Protein AF-A0A928KN20-F1 (afdb_monomer)

Radius of gyration: 19.11 Å; Cα contacts (8 Å, |Δi|>4): 574; chains: 1; bounding box: 52×48×53 Å

pLDDT: mean 83.04, std 14.35, range [36.12, 97.88]

Solvent-accessible surface area (backbone atoms only — not comparable to full-atom values): 16957 Å² total; per-residue (Å²): 132,84,79,59,59,54,50,35,22,32,22,32,39,41,69,76,36,44,50,92,65,50,73,70,54,50,49,54,43,55,78,65,42,56,43,48,30,36,33,42,44,87,69,62,60,73,57,45,54,50,52,46,46,53,30,48,76,74,55,23,28,32,27,40,37,55,78,78,61,50,75,91,81,44,54,70,67,63,55,50,54,54,51,49,54,56,51,48,54,33,48,78,69,72,40,48,78,29,46,39,28,39,29,36,74,32,47,56,82,70,69,25,50,71,66,46,50,41,53,51,42,44,51,51,30,72,75,65,73,42,41,27,33,45,32,37,39,50,43,60,46,61,32,60,76,95,81,51,91,47,38,69,61,33,43,52,42,46,23,60,43,24,46,44,37,38,28,40,30,54,44,70,69,39,64,35,72,51,79,95,38,23,84,42,57,39,68,79,68,74,68,77,78,59,86,70,72,94,64,77,30,27,58,57,46,50,54,54,50,52,50,55,59,52,72,46,36,65,24,48,39,12,43,28,42,39,39,67,41,44,36,35,75,40,80,49,74,46,71,33,45,63,67,49,33,41,53,42,48,53,52,47,54,52,50,46,73,71,41,87,26,29,30,33,41,40,29,44,24,72,80,71,67,100,58,92,47,45,36,52,76,59,34,62,31,88,87,36,93,82,37,41,62,68,44,53,53,50,42,33,50,50,25,57,54,37,59,72,35,62,44,41,82,49,51,61,55,125

Mean predicted aligned error: 6.78 Å

Foldseek 3Di:
DPDQLLQFAWQAEPPQAADPQALVSLVVCLVLLLIQEHEYEPDDLVRVLSSLVVSVVSSGAYAHEADADDCVVDNLVVSVVSVVVSCVVCVVSVSNSRYQYYEYEQRVVVPHDLVSLLVNLVVRCVVPVHAYEYEHEPCQQQPDDDRNDDNVVSLLSQARSLLRHQEYHYDDQFFFQDQVGQPQGDPPVVRVPDDDPPRRGRLSVVVVVVVVSCVSYPWQHAYEYEAEAKWFQTPSRDTCDLVRNLSRLVSVLVVLVVDPFHRYYYYYFDDDDPTPIGGQVQLCDPPRPNHSPVSSVSSSVSNVVSSPGGGDGIGRDD

Sequence (318 aa):
MSSSNIDRCGFMIYHLNVGRIGPCEMKRIIDKGYCNGYTIGLHEMGQVVFQCRMAKENGDIVWLNQPNFDSKKESLSEFMARDAKAIKILKDQGLWDTVAGFHWDEPLLRGMNNDDFLAMTKALYEEYGKRIYPVFSTYEVTGHKGNVTDPDANTQFLKYASKYITDIAFDSYDYDVRPEYQHKFSGAFTKLQEKMPEIDSGEAYYRTYLKKLKDLMLGEPNIWFYPNARQNMTWGGYKSDEDYCIAHLEFFLKLLKEEKHPGGIHLYNWKTWNYNNISLDVLFDRDNPDRWVRYEEAIKKACKEVNQMKLNPAKMKL

Secondary structure (DSSP, 8-state):
-PPPGGGB-EEEETTTSEES--HHHHHHHHHHT--SEEEEESS-HHHHHHHHHHHHHHT-EEEEEPPPP-TTTS-HHHHHHHHHHHHHHHHHTT-TTTEEEEEEESTTTTT--HHHHHHHHHHHHHHH--EEEEEEEHHHHHT-SSS---HHHHHHHHHHHTTT-SEEEEE--S---SGGGTT----GGGGSSS------SHHHHHHHHHHHHHHH-SSBPEEEE--B-SBEE-TTSSEE-HHHHHHHHHHHHHHHHH-SSEEEEEEB----SSS--B-HHHHT-TT-TT--HHHHHHHHHHHHHHHTPBP---B---

Structure (mmCIF, N/CA/C/O backbone):
data_AF-A0A928KN20-F1
#
_entry.id   AF-A0A928KN20-F1
#
loop_
_atom_site.group_PDB
_atom_site.id
_atom_site.type_symbol
_atom_site.label_atom_id
_atom_site.label_alt_id
_atom_site.label_comp_id
_atom_site.label_asym_id
_atom_site.label_entity_id
_atom_site.label_seq_id
_atom_site.pdbx_PDB_ins_code
_atom_site.Cartn_x
_atom_site.Cartn_y
_atom_site.Cartn_z
_atom_site.occupancy
_atom_site.B_iso_or_equiv
_atom_site.auth_seq_id
_atom_site.auth_comp_id
_atom_site.auth_asym_id
_atom_site.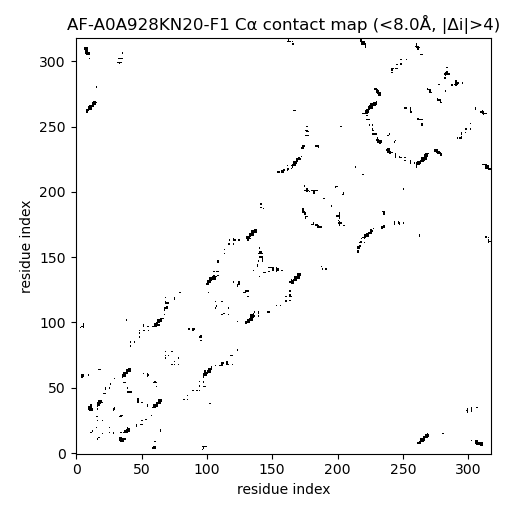auth_atom_id
_atom_site.pdbx_PDB_model_num
ATOM 1 N N . MET A 1 1 ? -3.490 -24.415 14.565 1.00 36.12 1 MET A N 1
ATOM 2 C CA . MET A 1 1 ? -4.165 -23.116 14.360 1.00 36.12 1 MET A CA 1
ATOM 3 C C . MET A 1 1 ? -3.865 -22.693 12.934 1.00 36.12 1 MET A C 1
ATOM 5 O O . MET A 1 1 ? -2.688 -22.589 12.610 1.00 36.12 1 MET A O 1
ATOM 9 N N . SER A 1 2 ? -4.864 -22.579 12.056 1.00 38.25 2 SER A N 1
ATOM 10 C CA . SER A 1 2 ? -4.628 -22.016 10.720 1.00 38.25 2 SER A CA 1
ATOM 11 C C . SER A 1 2 ? -4.260 -20.544 10.897 1.00 38.25 2 SER A C 1
ATOM 13 O O . SER A 1 2 ? -5.018 -19.818 11.536 1.00 38.25 2 SER A O 1
ATOM 15 N N . SER A 1 3 ? -3.099 -20.118 10.402 1.00 53.59 3 SER A N 1
ATOM 16 C CA . SER A 1 3 ? -2.749 -18.693 10.353 1.00 53.59 3 SER A CA 1
ATOM 17 C C . SER A 1 3 ? -3.845 -17.933 9.608 1.00 53.59 3 SER A C 1
ATOM 19 O O . SER A 1 3 ? -4.313 -18.422 8.577 1.00 53.59 3 SER A O 1
ATOM 21 N N . SER A 1 4 ? -4.271 -16.782 10.127 1.00 72.44 4 SER A N 1
ATOM 22 C CA . SER A 1 4 ? -5.288 -15.976 9.459 1.00 72.44 4 SER A CA 1
ATOM 23 C C . SER A 1 4 ? -4.718 -15.418 8.154 1.00 72.44 4 SER A C 1
ATOM 25 O O . SER A 1 4 ? -3.529 -15.111 8.073 1.00 72.44 4 SER A O 1
ATOM 27 N N . ASN A 1 5 ? -5.548 -15.252 7.121 1.00 80.31 5 ASN A N 1
ATOM 28 C CA . ASN A 1 5 ? -5.099 -14.680 5.844 1.00 80.31 5 ASN A CA 1
ATOM 29 C C . ASN A 1 5 ? -4.549 -13.254 6.001 1.00 80.31 5 ASN A C 1
ATOM 31 O O . ASN A 1 5 ? -3.769 -12.810 5.170 1.00 80.31 5 ASN A O 1
ATOM 35 N N . ILE A 1 6 ? -4.908 -12.547 7.075 1.00 86.81 6 ILE A N 1
ATOM 36 C CA . ILE A 1 6 ? -4.397 -11.202 7.370 1.00 86.81 6 ILE A CA 1
ATOM 37 C C . ILE A 1 6 ? -2.971 -11.196 7.946 1.00 86.81 6 ILE A C 1
ATOM 39 O O . ILE A 1 6 ? -2.417 -10.110 8.103 1.00 86.81 6 ILE A O 1
ATOM 43 N N . ASP A 1 7 ? -2.382 -12.368 8.220 1.00 88.88 7 ASP A N 1
ATOM 44 C CA . ASP A 1 7 ? -1.029 -12.536 8.778 1.00 88.88 7 ASP A CA 1
ATOM 45 C C . ASP A 1 7 ? 0.056 -12.703 7.689 1.00 88.88 7 ASP A C 1
ATOM 47 O O . ASP A 1 7 ? 1.208 -13.033 7.985 1.00 88.88 7 ASP A O 1
ATOM 51 N N . ARG A 1 8 ? -0.299 -12.510 6.413 1.00 92.19 8 ARG A N 1
ATOM 52 C CA . ARG A 1 8 ? 0.611 -12.607 5.259 1.00 92.19 8 ARG A CA 1
ATOM 53 C C . ARG A 1 8 ? 0.891 -11.235 4.642 1.00 92.19 8 ARG A C 1
ATOM 55 O O . ARG A 1 8 ? 0.113 -10.294 4.827 1.00 92.19 8 ARG A O 1
ATOM 62 N N . CYS A 1 9 ? 1.992 -11.132 3.906 1.00 95.69 9 CYS A N 1
ATOM 63 C CA . CYS A 1 9 ? 2.314 -9.920 3.159 1.00 95.69 9 CYS A CA 1
ATOM 64 C C . CYS A 1 9 ? 1.298 -9.683 2.033 1.00 95.69 9 CYS A C 1
ATOM 66 O O . CYS A 1 9 ? 0.760 -10.630 1.445 1.00 95.69 9 CYS A O 1
ATOM 68 N N . GLY A 1 10 ? 1.041 -8.414 1.717 1.00 95.44 10 GLY A N 1
ATOM 69 C CA . GLY A 1 10 ? 0.126 -8.053 0.639 1.00 95.44 10 GLY A CA 1
ATOM 70 C C . GLY A 1 10 ? 0.826 -7.632 -0.651 1.00 95.44 10 GLY A C 1
ATOM 71 O O . GLY A 1 10 ? 1.935 -7.109 -0.654 1.00 95.44 10 GLY A O 1
ATOM 72 N N . PHE A 1 11 ? 0.139 -7.843 -1.760 1.00 96.12 11 PHE A N 1
ATOM 73 C CA . PHE A 1 11 ? 0.482 -7.412 -3.099 1.00 96.12 11 PHE A CA 1
ATOM 74 C C . PHE A 1 11 ? -0.738 -6.694 -3.669 1.00 96.12 11 PHE A C 1
ATOM 76 O O . PHE A 1 11 ? -1.817 -7.282 -3.815 1.00 96.12 11 PHE A O 1
ATOM 83 N N . MET A 1 12 ? -0.567 -5.405 -3.928 1.00 94.06 12 MET A N 1
ATOM 84 C CA . MET A 1 12 ? -1.625 -4.475 -4.293 1.00 94.06 12 MET A CA 1
ATOM 85 C C . MET A 1 12 ? -1.233 -3.674 -5.528 1.00 94.06 12 MET A C 1
ATOM 87 O O . MET A 1 12 ? -0.049 -3.481 -5.786 1.00 94.06 12 MET A O 1
ATOM 91 N N . ILE A 1 13 ? -2.219 -3.198 -6.287 1.00 90.06 13 ILE A N 1
ATOM 92 C CA . ILE A 1 13 ? -1.999 -2.372 -7.477 1.00 90.06 13 ILE A CA 1
ATOM 93 C C . ILE A 1 13 ? -2.957 -1.191 -7.458 1.00 90.06 13 ILE A C 1
ATOM 95 O O . ILE A 1 13 ? -4.135 -1.325 -7.792 1.00 90.06 13 ILE A O 1
ATOM 99 N N . TYR A 1 14 ? -2.420 -0.027 -7.123 1.00 83.56 14 TYR A N 1
ATOM 100 C CA . TYR A 1 14 ? -3.125 1.240 -7.082 1.00 83.56 14 TYR A CA 1
ATOM 101 C C . TYR A 1 14 ? -3.910 1.493 -8.390 1.00 83.56 14 TYR A C 1
ATOM 103 O O . TYR A 1 14 ? -3.486 1.095 -9.475 1.00 83.56 14 TYR A O 1
ATOM 111 N N . HIS A 1 15 ? -5.110 2.073 -8.284 1.00 74.38 15 HIS A N 1
ATOM 112 C CA . HIS A 1 15 ? -6.151 2.210 -9.335 1.00 74.38 15 HIS A CA 1
ATOM 113 C C . HIS A 1 15 ? -6.747 0.945 -9.930 1.00 74.38 15 HIS A C 1
ATOM 115 O O . HIS A 1 15 ? -7.859 1.026 -10.442 1.00 74.38 15 HIS A O 1
ATOM 121 N N . LEU A 1 16 ? -6.076 -0.204 -9.871 1.00 70.75 16 LEU A N 1
ATOM 122 C CA . LEU A 1 16 ? -6.747 -1.465 -10.177 1.00 70.75 16 LEU A CA 1
ATOM 123 C C . LEU A 1 16 ? -7.509 -1.955 -8.946 1.00 70.75 16 LEU A C 1
ATOM 125 O O . LEU A 1 16 ? -8.628 -2.430 -9.072 1.00 70.75 16 LEU A O 1
ATOM 129 N N . ASN A 1 17 ? -6.926 -1.816 -7.753 1.00 64.88 17 ASN A N 1
ATOM 130 C CA . ASN A 1 17 ? -7.453 -2.381 -6.513 1.00 64.88 17 ASN A CA 1
ATOM 131 C C . ASN A 1 17 ? -7.806 -1.340 -5.422 1.00 64.88 17 ASN A C 1
ATOM 133 O O . ASN A 1 17 ? -8.143 -1.743 -4.308 1.00 64.88 17 ASN A O 1
ATOM 137 N N . VAL A 1 18 ? -7.764 -0.037 -5.741 1.00 58.44 18 VAL A N 1
ATOM 138 C CA . VAL A 1 18 ? -8.117 1.064 -4.829 1.00 58.44 18 VAL A CA 1
ATOM 139 C C . VAL A 1 18 ? -9.312 1.874 -5.344 1.00 58.44 18 VAL A C 1
ATOM 141 O O . VAL A 1 18 ? -9.309 2.357 -6.474 1.00 58.44 18 VAL A O 1
ATOM 144 N N . GLY A 1 19 ? -10.318 2.086 -4.487 1.00 62.03 19 GLY A N 1
ATOM 145 C CA . GLY A 1 19 ? -11.422 3.025 -4.732 1.00 62.03 19 GLY A CA 1
ATOM 146 C C . GLY A 1 19 ? -12.754 2.369 -5.123 1.00 62.03 19 GLY A C 1
ATOM 147 O O . GLY A 1 19 ? -13.165 1.373 -4.530 1.00 62.03 19 GLY A O 1
ATOM 148 N N . ARG A 1 20 ? -13.477 2.970 -6.083 1.00 61.31 20 ARG A N 1
ATOM 149 C CA . ARG A 1 20 ? -14.806 2.511 -6.549 1.00 61.31 20 ARG A CA 1
ATOM 150 C C . ARG A 1 20 ? -14.683 1.404 -7.596 1.00 61.31 20 ARG A C 1
ATOM 152 O O . ARG A 1 20 ? -15.100 1.572 -8.737 1.00 61.31 20 ARG A O 1
ATOM 159 N N . ILE A 1 21 ? -14.097 0.284 -7.206 1.00 68.12 21 ILE A N 1
ATOM 160 C CA . ILE A 1 21 ? -14.000 -0.877 -8.091 1.00 68.12 21 ILE A CA 1
ATOM 161 C C . ILE A 1 21 ? -15.348 -1.571 -8.115 1.00 68.12 21 ILE A C 1
ATOM 163 O O . ILE A 1 21 ? -15.859 -1.996 -7.081 1.00 68.12 21 ILE A O 1
ATOM 167 N N . GLY A 1 22 ? -15.939 -1.694 -9.296 1.00 73.31 22 GLY A N 1
ATOM 168 C CA . GLY A 1 22 ? -17.188 -2.430 -9.432 1.00 73.31 22 GLY A CA 1
ATOM 169 C C . GLY A 1 22 ? -17.001 -3.921 -9.101 1.00 73.31 22 GLY A C 1
ATOM 170 O O . GLY A 1 22 ? -15.927 -4.474 -9.349 1.00 73.31 22 GLY A O 1
ATOM 171 N N . PRO A 1 23 ? -18.050 -4.616 -8.625 1.00 75.38 23 PRO A N 1
ATOM 172 C CA . PRO A 1 23 ? -18.083 -6.073 -8.458 1.00 75.38 23 PRO A CA 1
ATOM 173 C C . PRO A 1 23 ? -17.398 -6.881 -9.576 1.00 75.38 23 PRO A C 1
ATOM 175 O O . PRO A 1 23 ? -16.544 -7.730 -9.319 1.00 75.38 23 PRO A O 1
ATOM 178 N N . CYS A 1 24 ? -17.738 -6.585 -10.833 1.00 80.19 24 CYS A N 1
ATOM 179 C CA . CYS A 1 24 ? -17.210 -7.295 -11.999 1.00 80.19 24 CYS A CA 1
ATOM 180 C C . CYS A 1 24 ? -15.712 -7.053 -12.214 1.00 80.19 24 CYS A C 1
ATOM 182 O O . CYS A 1 24 ? -14.989 -7.948 -12.647 1.00 80.19 24 CYS A O 1
ATOM 184 N N . GLU A 1 25 ? -15.239 -5.846 -11.913 1.00 79.69 25 GLU A N 1
ATOM 185 C CA . GLU A 1 25 ? -13.834 -5.496 -12.070 1.00 79.69 25 GLU A CA 1
ATOM 186 C C . GLU A 1 25 ? -12.972 -6.155 -10.994 1.00 79.69 25 GLU A C 1
ATOM 188 O O . GLU A 1 25 ? -11.929 -6.720 -11.319 1.00 79.69 25 GLU A O 1
ATOM 193 N N . MET A 1 26 ? -13.446 -6.188 -9.744 1.00 84.38 26 MET A N 1
ATOM 194 C CA . MET A 1 26 ? -12.756 -6.913 -8.678 1.00 84.38 26 MET A CA 1
ATOM 195 C C . MET A 1 26 ? -12.650 -8.403 -9.012 1.00 84.38 26 MET A C 1
ATOM 197 O O . MET A 1 26 ? -11.571 -8.982 -8.891 1.00 84.38 26 MET A O 1
ATOM 201 N N . LYS A 1 27 ? -13.734 -9.007 -9.520 1.00 84.94 27 LYS A N 1
ATOM 202 C CA . LYS A 1 27 ? -13.702 -10.391 -10.002 1.00 84.94 27 LYS A CA 1
ATOM 203 C C . LYS A 1 27 ? -12.660 -10.602 -11.093 1.00 84.94 27 LYS A C 1
ATOM 205 O O . LYS A 1 27 ? -11.882 -11.547 -11.012 1.00 84.94 27 LYS A O 1
ATOM 210 N N . ARG A 1 28 ? -12.608 -9.707 -12.081 1.00 85.19 28 ARG A N 1
ATOM 211 C CA . ARG A 1 28 ? -11.609 -9.764 -13.154 1.00 85.19 28 ARG A CA 1
ATOM 212 C C . ARG A 1 28 ? -10.185 -9.734 -12.596 1.00 85.19 28 ARG A C 1
ATOM 214 O O . ARG A 1 28 ? -9.345 -10.478 -13.083 1.00 85.19 28 ARG A O 1
ATOM 221 N N . ILE A 1 29 ? -9.908 -8.898 -11.598 1.00 85.25 29 ILE A N 1
ATOM 222 C CA . ILE A 1 29 ? -8.574 -8.780 -10.989 1.00 85.25 29 ILE A CA 1
ATOM 223 C C . ILE A 1 29 ? -8.212 -10.036 -10.189 1.00 85.25 29 ILE A C 1
ATOM 225 O O . ILE A 1 29 ? -7.100 -10.545 -10.344 1.00 85.25 29 ILE A O 1
ATOM 229 N N . ILE A 1 30 ? -9.157 -10.566 -9.403 1.00 88.56 30 ILE A N 1
ATOM 230 C CA . ILE A 1 30 ? -9.004 -11.834 -8.672 1.00 88.56 30 ILE A CA 1
ATOM 231 C C . ILE A 1 30 ? -8.685 -12.974 -9.644 1.00 88.56 30 ILE A C 1
ATOM 233 O O . ILE A 1 30 ? -7.671 -13.652 -9.488 1.00 88.56 30 ILE A O 1
ATOM 237 N N . ASP A 1 31 ? -9.495 -13.141 -10.694 1.00 89.12 31 ASP A N 1
ATOM 238 C CA . ASP A 1 31 ? -9.353 -14.235 -11.665 1.00 89.12 31 ASP A CA 1
ATOM 239 C C . ASP A 1 31 ? -8.013 -14.173 -12.426 1.00 89.12 31 ASP A C 1
ATOM 241 O O . ASP A 1 31 ? -7.520 -15.182 -12.931 1.00 89.12 31 ASP A O 1
ATOM 245 N N . LYS A 1 32 ? -7.404 -12.985 -12.517 1.00 88.81 32 LYS A N 1
ATOM 246 C CA . LYS A 1 32 ? -6.091 -12.778 -13.139 1.00 88.81 32 LYS A CA 1
ATOM 247 C C . LYS A 1 32 ? -4.913 -13.084 -12.214 1.00 88.81 32 LYS A C 1
ATOM 249 O O . LYS A 1 32 ? -3.800 -13.247 -12.718 1.00 88.81 32 LYS A O 1
ATOM 254 N N . GLY A 1 33 ? -5.139 -13.162 -10.902 1.00 90.19 33 GLY A N 1
ATOM 255 C CA . GLY A 1 33 ? -4.094 -13.409 -9.907 1.00 90.19 33 GLY A CA 1
ATOM 256 C C . GLY A 1 33 ? -3.082 -12.267 -9.788 1.00 90.19 33 GLY A C 1
ATOM 257 O O . GLY A 1 33 ? -1.907 -12.518 -9.529 1.00 90.19 33 GLY A O 1
ATOM 258 N N . TYR A 1 34 ? -3.511 -11.025 -10.037 1.00 89.69 34 TYR A N 1
ATOM 259 C CA . TYR A 1 34 ? -2.629 -9.852 -9.978 1.00 89.69 34 TYR A CA 1
ATOM 260 C C . TYR A 1 34 ? -2.369 -9.356 -8.557 1.00 89.69 34 TYR A C 1
ATOM 262 O O . TYR A 1 34 ? -1.328 -8.757 -8.304 1.00 89.69 34 TYR A O 1
ATOM 270 N N . CYS A 1 35 ? -3.322 -9.575 -7.654 1.00 92.75 35 CYS A N 1
ATOM 271 C CA . CYS A 1 35 ? -3.305 -9.046 -6.297 1.00 92.75 35 CYS A CA 1
ATOM 272 C C . CYS A 1 35 ? -3.706 -10.139 -5.307 1.00 92.75 35 CYS A C 1
ATOM 274 O O . CYS A 1 35 ? -4.450 -11.056 -5.653 1.00 92.75 35 CYS A O 1
ATOM 276 N N . ASN A 1 36 ? -3.274 -9.988 -4.056 1.00 94.44 36 ASN A N 1
ATOM 277 C CA . ASN A 1 36 ? -3.786 -10.756 -2.916 1.00 94.44 36 ASN A CA 1
ATOM 278 C C . ASN A 1 36 ? -4.308 -9.831 -1.787 1.00 94.44 36 ASN A C 1
ATOM 280 O O . ASN A 1 36 ? -4.586 -10.288 -0.670 1.00 94.44 36 ASN A O 1
ATOM 284 N N . GLY A 1 37 ? -4.394 -8.526 -2.077 1.00 94.25 37 GLY A N 1
ATOM 285 C CA . GLY A 1 37 ? -4.882 -7.468 -1.202 1.00 94.25 37 GLY A CA 1
ATOM 286 C C . GLY A 1 37 ? -5.638 -6.384 -1.981 1.00 94.25 37 GLY A C 1
ATOM 287 O O . GLY A 1 37 ? -5.345 -6.146 -3.156 1.00 94.25 37 GLY A O 1
ATOM 288 N N . TYR A 1 38 ? -6.604 -5.728 -1.335 1.00 93.25 38 TYR A N 1
ATOM 289 C CA . TYR A 1 38 ? -7.471 -4.707 -1.943 1.00 93.25 38 TYR A CA 1
ATOM 290 C C . TYR A 1 38 ? -7.739 -3.558 -0.978 1.00 93.25 38 TYR A C 1
ATOM 292 O O . TYR A 1 38 ? -7.902 -3.794 0.219 1.00 93.25 38 TYR A O 1
ATOM 300 N N . THR A 1 39 ? -7.882 -2.344 -1.507 1.00 92.06 39 THR A N 1
ATOM 301 C CA . THR A 1 39 ? -8.270 -1.169 -0.724 1.00 92.06 39 THR A CA 1
ATOM 302 C C . THR A 1 39 ? -9.691 -0.738 -1.087 1.00 92.06 39 THR A C 1
ATOM 304 O O . THR A 1 39 ? -9.959 -0.242 -2.183 1.00 92.06 39 THR A O 1
ATOM 307 N N . ILE A 1 40 ? -10.621 -0.905 -0.150 1.00 91.06 40 ILE A N 1
ATOM 308 C CA . ILE A 1 40 ? -12.059 -0.709 -0.360 1.00 91.06 40 ILE A CA 1
ATOM 309 C C . ILE A 1 40 ? -12.525 0.545 0.378 1.00 91.06 40 ILE A C 1
ATOM 311 O O . ILE A 1 40 ? -12.342 0.662 1.587 1.00 91.06 40 ILE A O 1
ATOM 315 N N . GLY A 1 41 ? -13.144 1.485 -0.339 1.00 88.62 41 GLY A N 1
ATOM 316 C CA . GLY A 1 41 ? -13.752 2.670 0.272 1.00 88.62 41 GLY A CA 1
ATOM 317 C C . GLY A 1 41 ? -15.041 2.349 1.030 1.00 88.62 41 GLY A C 1
ATOM 318 O O . GLY A 1 41 ? -15.827 1.509 0.603 1.00 88.62 41 GLY A O 1
ATOM 319 N N . LEU A 1 42 ? -15.287 3.052 2.138 1.00 85.62 42 LEU A N 1
ATOM 320 C CA . LEU A 1 42 ? -16.519 2.933 2.927 1.00 85.62 42 LEU A CA 1
ATOM 321 C C . LEU A 1 42 ? -17.654 3.797 2.348 1.00 85.62 42 LEU A C 1
ATOM 323 O O . LEU A 1 42 ? -18.110 4.756 2.970 1.00 85.62 42 LEU A O 1
ATOM 327 N N . HIS A 1 43 ? -18.086 3.491 1.122 1.00 80.12 43 HIS A N 1
ATOM 328 C CA . HIS A 1 43 ? -19.198 4.180 0.455 1.00 80.12 43 HIS A CA 1
ATOM 329 C C . HIS A 1 43 ? -20.493 3.353 0.499 1.00 80.12 43 HIS A C 1
ATOM 331 O O . HIS A 1 43 ? -21.169 3.275 1.522 1.00 80.12 43 HIS A O 1
ATOM 337 N N . GLU A 1 44 ? -20.876 2.752 -0.621 1.00 87.62 44 GLU A N 1
ATOM 338 C CA . GLU A 1 44 ? -22.114 2.008 -0.790 1.00 87.62 44 GLU A CA 1
ATOM 339 C C . GLU A 1 44 ? -21.954 0.618 -0.168 1.00 87.62 44 GLU A C 1
ATOM 341 O O . GLU A 1 44 ? -21.331 -0.270 -0.750 1.00 87.62 44 GLU A O 1
ATOM 346 N N . MET A 1 45 ? -22.518 0.416 1.026 1.00 90.25 45 MET A N 1
ATOM 347 C CA . MET A 1 45 ? -22.271 -0.794 1.821 1.00 90.25 45 MET A CA 1
ATOM 348 C C . MET A 1 45 ? -22.626 -2.106 1.112 1.00 90.25 45 MET A C 1
ATOM 350 O O . MET A 1 45 ? -21.993 -3.120 1.391 1.00 90.25 45 MET A O 1
ATOM 354 N N . GLY A 1 46 ? -23.581 -2.102 0.174 1.00 89.94 46 GLY A N 1
ATOM 355 C CA . GLY A 1 46 ? -23.864 -3.273 -0.662 1.00 89.94 46 GLY A CA 1
ATOM 356 C C . GLY A 1 46 ? -22.648 -3.709 -1.488 1.00 89.94 46 GLY A C 1
ATOM 357 O O . GLY A 1 46 ? -22.308 -4.892 -1.508 1.00 89.94 46 GLY A O 1
ATOM 358 N N . GLN A 1 47 ? -21.938 -2.750 -2.091 1.00 88.56 47 GLN A N 1
ATOM 359 C CA . GLN A 1 47 ? -20.696 -3.007 -2.822 1.00 88.56 47 GLN A CA 1
ATOM 360 C C . GLN A 1 47 ? -19.571 -3.429 -1.877 1.00 88.56 47 GLN A C 1
ATOM 362 O O . GLN A 1 47 ? -18.902 -4.421 -2.146 1.00 88.56 47 GLN A O 1
ATOM 367 N N . VAL A 1 48 ? -19.413 -2.739 -0.744 1.00 90.69 48 VAL A N 1
ATOM 368 C CA . VAL A 1 48 ? -18.371 -3.052 0.250 1.00 90.69 48 VAL A CA 1
ATOM 369 C C . VAL A 1 48 ? -18.511 -4.487 0.761 1.00 90.69 48 VAL A C 1
ATOM 371 O O . VAL A 1 48 ? -17.541 -5.241 0.779 1.00 90.69 48 VAL A O 1
ATOM 374 N N . VAL A 1 49 ? -19.727 -4.901 1.134 1.00 93.81 49 VAL A N 1
ATOM 375 C CA . VAL A 1 49 ? -20.010 -6.270 1.595 1.00 93.81 49 VAL A CA 1
ATOM 376 C C . VAL A 1 49 ? -19.708 -7.289 0.500 1.00 93.81 49 VAL A C 1
ATOM 378 O O . VAL A 1 49 ? -19.105 -8.324 0.784 1.00 93.81 49 VAL A O 1
ATOM 381 N N . PHE A 1 50 ? -20.098 -7.004 -0.744 1.00 92.31 50 PHE A N 1
ATOM 382 C CA . PHE A 1 50 ? -19.813 -7.879 -1.877 1.00 92.31 50 PHE A CA 1
ATOM 383 C C . PHE A 1 50 ? -18.302 -8.043 -2.103 1.00 92.31 50 PHE A C 1
ATOM 385 O O . PHE A 1 50 ? -17.808 -9.166 -2.170 1.00 92.31 50 PHE A O 1
ATOM 392 N N . GLN A 1 51 ? -17.557 -6.940 -2.151 1.00 91.62 51 GLN A N 1
ATOM 393 C CA . GLN A 1 51 ? -16.111 -6.945 -2.361 1.00 91.62 51 GLN A CA 1
ATOM 394 C C . GLN A 1 51 ? -15.371 -7.669 -1.225 1.00 91.62 51 GLN A C 1
ATOM 396 O O . GLN A 1 51 ? -14.534 -8.533 -1.477 1.00 91.62 51 GLN A O 1
ATOM 401 N N . CYS A 1 52 ? -15.727 -7.398 0.035 1.00 93.50 52 CYS A N 1
ATOM 402 C CA . CYS A 1 52 ? -15.160 -8.107 1.184 1.00 93.50 52 CYS A CA 1
ATOM 403 C C . CYS A 1 52 ? -15.458 -9.612 1.145 1.00 93.50 52 CYS A C 1
ATOM 405 O O . CYS A 1 52 ? -14.604 -10.413 1.519 1.00 93.50 52 CYS A O 1
ATOM 407 N N . ARG A 1 53 ? -16.647 -10.013 0.676 1.00 94.62 53 ARG A N 1
ATOM 408 C CA . ARG A 1 53 ? -17.005 -11.427 0.507 1.00 94.62 53 ARG A CA 1
ATOM 409 C C . ARG A 1 53 ? -16.153 -12.096 -0.569 1.00 94.62 53 ARG A C 1
ATOM 411 O O . ARG A 1 53 ? -15.608 -13.160 -0.305 1.00 94.62 53 ARG A O 1
ATOM 418 N N . MET A 1 54 ? -15.963 -11.442 -1.716 1.00 93.19 54 MET A N 1
ATOM 419 C CA . MET A 1 54 ? -15.072 -11.938 -2.769 1.00 93.19 54 MET A CA 1
ATOM 420 C C . MET A 1 54 ? -13.636 -12.113 -2.277 1.00 93.19 54 MET A C 1
ATOM 422 O O . MET A 1 54 ? -13.028 -13.157 -2.508 1.00 93.19 54 MET A O 1
ATOM 426 N N . ALA A 1 55 ? -13.106 -11.117 -1.560 1.00 93.19 55 ALA A N 1
ATOM 427 C CA . ALA A 1 55 ? -11.786 -11.228 -0.952 1.00 93.19 55 ALA A CA 1
ATOM 428 C C . ALA A 1 55 ? -11.737 -12.406 0.031 1.00 93.19 55 ALA A C 1
ATOM 430 O O . ALA A 1 55 ? -10.828 -13.224 -0.047 1.00 93.19 55 ALA A O 1
ATOM 431 N N . LYS A 1 56 ? -12.741 -12.555 0.907 1.00 94.56 56 LYS A N 1
ATOM 432 C CA . LYS A 1 56 ? -12.804 -13.667 1.867 1.00 94.56 56 LYS A CA 1
ATOM 433 C C . LYS A 1 56 ? -12.797 -15.031 1.177 1.00 94.56 56 LYS A C 1
ATOM 435 O O . LYS A 1 56 ? -12.056 -15.912 1.605 1.00 94.56 56 LYS A O 1
ATOM 440 N N . GLU A 1 57 ? -13.591 -15.196 0.123 1.00 94.00 57 GLU A N 1
ATOM 441 C CA . GLU A 1 57 ? -13.696 -16.438 -0.655 1.00 94.00 57 GLU A CA 1
ATOM 442 C C . GLU A 1 57 ? -12.384 -16.799 -1.361 1.00 94.00 57 GLU A C 1
ATOM 444 O O . GLU A 1 57 ? -12.017 -17.972 -1.391 1.00 94.00 57 GLU A O 1
ATOM 449 N N . ASN A 1 58 ? -11.641 -15.804 -1.858 1.00 93.19 58 ASN A N 1
ATOM 450 C CA . ASN A 1 58 ? -10.319 -16.015 -2.458 1.00 93.19 58 ASN A CA 1
ATOM 451 C C . ASN A 1 58 ? -9.186 -16.126 -1.416 1.00 93.19 58 ASN A C 1
ATOM 453 O O . ASN A 1 58 ? -8.038 -16.415 -1.747 1.00 93.19 58 ASN A O 1
ATOM 457 N N . GLY A 1 59 ? -9.502 -15.894 -0.142 1.00 93.19 59 GLY A N 1
ATOM 458 C CA . GLY A 1 59 ? -8.533 -15.851 0.941 1.00 93.19 59 GLY A CA 1
ATOM 459 C C . GLY A 1 59 ? -7.647 -14.606 0.930 1.00 93.19 59 GLY A C 1
ATOM 460 O O . GLY A 1 59 ? -6.530 -14.676 1.426 1.00 93.19 59 GLY A O 1
ATOM 461 N N . ASP A 1 60 ? -8.124 -13.495 0.376 1.00 94.12 60 ASP A N 1
ATOM 462 C CA . ASP A 1 60 ? -7.422 -12.222 0.228 1.00 94.12 60 ASP A CA 1
ATOM 463 C C . ASP A 1 60 ? -7.581 -11.249 1.395 1.00 94.12 60 ASP A C 1
ATOM 465 O O . ASP A 1 60 ? -8.401 -11.435 2.292 1.00 94.12 60 ASP A O 1
ATOM 469 N N . ILE A 1 61 ? -6.741 -10.212 1.392 1.00 94.00 61 ILE A N 1
ATOM 470 C CA . ILE A 1 61 ? -6.670 -9.195 2.442 1.00 94.00 61 ILE A CA 1
ATOM 471 C C . ILE A 1 61 ? -7.453 -7.948 2.023 1.00 94.00 61 ILE A C 1
ATOM 473 O O . ILE A 1 61 ? -7.327 -7.476 0.894 1.00 94.00 61 ILE A O 1
ATOM 477 N N . VAL A 1 62 ? -8.214 -7.361 2.946 1.00 95.00 62 VAL A N 1
ATOM 478 C CA . VAL A 1 62 ? -8.890 -6.075 2.725 1.00 95.00 62 VAL A CA 1
ATOM 479 C C . VAL A 1 62 ? -8.305 -4.980 3.611 1.00 95.00 62 VAL A C 1
ATOM 481 O O . VAL A 1 62 ? -8.187 -5.144 4.824 1.00 95.00 62 VAL A O 1
ATOM 484 N N . TRP A 1 63 ? -8.025 -3.830 3.010 1.00 95.75 63 TRP A N 1
ATOM 485 C CA . TRP A 1 63 ? -7.768 -2.561 3.680 1.00 95.75 63 TRP A CA 1
ATOM 486 C C . TRP A 1 63 ? -8.962 -1.632 3.475 1.00 95.75 63 TRP A C 1
ATOM 488 O O . TRP A 1 63 ? -9.421 -1.440 2.351 1.00 95.75 63 TRP A O 1
ATOM 498 N N . LEU A 1 64 ? -9.484 -1.045 4.548 1.00 94.69 64 LEU A N 1
ATOM 499 C CA . LEU A 1 64 ? -10.542 -0.045 4.446 1.00 94.69 64 LEU A CA 1
ATOM 500 C C . LEU A 1 64 ? -9.909 1.306 4.123 1.00 94.69 64 LEU A C 1
ATOM 502 O O . LEU A 1 64 ? -9.176 1.857 4.944 1.00 94.69 64 LEU A O 1
ATOM 506 N N . ASN A 1 65 ? -10.178 1.826 2.926 1.00 92.25 65 ASN A N 1
ATOM 507 C CA . ASN A 1 65 ? -9.707 3.140 2.518 1.00 92.25 65 ASN A CA 1
ATOM 508 C C . ASN A 1 65 ? -10.457 4.211 3.302 1.00 92.25 65 ASN A C 1
ATOM 510 O O . ASN A 1 65 ? -11.685 4.316 3.202 1.00 92.25 65 ASN A O 1
ATOM 514 N N . GLN A 1 66 ? -9.710 5.019 4.033 1.00 91.69 66 GLN A N 1
ATOM 515 C CA . GLN A 1 66 ? -10.256 6.037 4.905 1.00 91.69 66 GLN A CA 1
ATOM 516 C C . GLN A 1 66 ? -10.262 7.401 4.205 1.00 91.69 66 GLN A C 1
ATOM 518 O O . GLN A 1 66 ? -9.286 7.764 3.541 1.00 91.69 66 GLN A O 1
ATOM 523 N N . PRO A 1 67 ? -11.360 8.171 4.299 1.00 89.06 67 PRO A N 1
ATOM 524 C CA . PRO A 1 67 ? -11.337 9.567 3.895 1.00 89.06 67 PRO A CA 1
ATOM 525 C C . PRO A 1 67 ? -10.456 10.380 4.850 1.00 89.06 67 PRO A C 1
ATOM 527 O O . PRO A 1 67 ? -10.177 9.967 5.977 1.00 89.06 67 PRO A O 1
ATOM 530 N N . ASN A 1 68 ? -10.046 11.568 4.408 1.00 88.31 68 ASN A N 1
ATOM 531 C CA . ASN A 1 68 ? -9.315 12.462 5.289 1.00 88.31 68 ASN A CA 1
ATOM 532 C C . ASN A 1 68 ? -10.252 13.081 6.334 1.00 88.31 68 ASN A C 1
ATOM 534 O O . ASN A 1 68 ? -11.173 13.812 5.971 1.00 88.31 68 ASN A O 1
ATOM 538 N N . PHE A 1 69 ? -9.990 12.802 7.611 1.00 88.38 69 PHE A N 1
ATOM 539 C CA . PHE A 1 69 ? -10.549 13.530 8.744 1.00 88.38 69 PHE A CA 1
ATOM 540 C C . PHE A 1 69 ? -10.057 14.988 8.758 1.00 88.38 69 PHE A C 1
ATOM 542 O O . PHE A 1 69 ? -8.897 15.267 8.449 1.00 88.38 69 PHE A O 1
ATOM 549 N N . ASP A 1 70 ? -10.962 15.906 9.093 1.00 90.06 70 ASP A N 1
ATOM 550 C CA . ASP A 1 70 ? -10.713 17.345 9.191 1.00 90.06 70 ASP A CA 1
ATOM 551 C C . ASP A 1 70 ? -11.492 17.888 10.393 1.00 90.06 70 ASP A C 1
ATOM 553 O O . ASP A 1 70 ? -12.715 18.072 10.325 1.00 90.06 70 ASP A O 1
ATOM 557 N N . SER A 1 71 ? -10.782 18.154 11.493 1.00 89.69 71 SER A N 1
ATOM 558 C CA . SER A 1 71 ? -11.389 18.611 12.751 1.00 89.69 71 SER A CA 1
ATOM 559 C C . SER A 1 71 ? -12.073 19.975 12.652 1.00 89.69 71 SER A C 1
ATOM 561 O O . SER A 1 71 ? -12.848 20.345 13.535 1.00 89.69 71 SER A O 1
ATOM 563 N N . LYS A 1 72 ? -11.844 20.731 11.570 1.00 92.06 72 LYS A N 1
ATOM 564 C CA . LYS A 1 72 ? -12.561 21.988 11.303 1.00 92.06 72 LYS A CA 1
ATOM 565 C C . LYS A 1 72 ? -13.952 21.758 10.716 1.00 92.06 72 LYS A C 1
ATOM 567 O O . LYS A 1 72 ? -14.751 22.693 10.700 1.00 92.06 72 LYS A O 1
ATOM 572 N N . LYS A 1 73 ? -14.230 20.562 10.187 1.00 92.50 73 LYS A N 1
ATOM 573 C CA . LYS A 1 73 ? -15.495 20.219 9.519 1.00 92.50 73 LYS A CA 1
ATOM 574 C C . LYS A 1 73 ? -16.370 19.285 10.340 1.00 92.50 73 LYS A C 1
ATOM 576 O O . LYS A 1 73 ? -17.588 19.425 10.286 1.00 92.50 73 LYS A O 1
ATOM 581 N N . GLU A 1 74 ? -15.774 18.345 11.062 1.00 93.88 74 GLU A N 1
ATOM 582 C CA . GLU A 1 74 ? -16.502 17.411 11.923 1.00 93.88 74 GLU A CA 1
ATOM 583 C C . GLU A 1 74 ? -15.678 17.048 13.160 1.00 93.88 74 GLU A C 1
ATOM 585 O O . GLU A 1 74 ? -14.450 17.139 13.158 1.00 93.88 74 GLU A O 1
ATOM 590 N N . SER A 1 75 ? -16.346 16.638 14.237 1.00 95.31 75 SER A N 1
ATOM 591 C CA . SER A 1 75 ? -15.645 16.102 15.404 1.00 95.31 75 SER A CA 1
ATOM 592 C C . SER A 1 75 ? -15.153 14.675 15.150 1.00 95.31 75 SER A C 1
ATOM 594 O O . SER A 1 75 ? -15.735 13.913 14.374 1.00 95.31 75 SER A O 1
ATOM 596 N N . LEU A 1 76 ? -14.097 14.270 15.862 1.00 93.44 76 LEU A N 1
ATOM 597 C CA . LEU A 1 76 ? -13.563 12.909 15.755 1.00 93.44 76 LEU A CA 1
ATOM 598 C C . LEU A 1 76 ? -14.615 11.848 16.119 1.00 93.44 76 LEU A C 1
ATOM 600 O O . LEU A 1 76 ? -14.656 10.782 15.512 1.00 93.44 76 LEU A O 1
ATOM 604 N N . SER A 1 77 ? -15.486 12.129 17.092 1.00 94.19 77 SER A N 1
ATOM 605 C CA . SER A 1 77 ? -16.544 11.200 17.498 1.00 94.19 77 SER A CA 1
ATOM 606 C C . SER A 1 77 ? -17.602 11.011 16.409 1.00 94.19 77 SER A C 1
ATOM 608 O O . SER A 1 77 ? -18.053 9.885 16.199 1.00 94.19 77 SER A O 1
ATOM 610 N N . GLU A 1 78 ? -17.976 12.071 15.688 1.00 93.50 78 GLU A N 1
ATOM 611 C CA . GLU A 1 78 ? -18.889 11.983 14.540 1.00 93.50 78 GLU A CA 1
ATOM 612 C C . GLU A 1 78 ? -18.279 11.162 13.401 1.00 93.50 78 GLU A C 1
ATOM 614 O O . GLU A 1 78 ? -18.946 10.269 12.866 1.00 93.50 78 GLU A O 1
ATOM 619 N N . PHE A 1 79 ? -17.001 11.402 13.091 1.00 90.88 79 PHE A N 1
ATOM 620 C CA . PHE A 1 79 ? -16.258 10.629 12.098 1.00 90.88 79 PHE A CA 1
ATOM 621 C C . PHE A 1 79 ? -16.234 9.137 12.469 1.00 90.88 79 PHE A C 1
ATOM 623 O O . PHE A 1 79 ? -16.694 8.284 11.707 1.00 90.88 79 PHE A O 1
ATOM 630 N N . MET A 1 80 ? -15.803 8.816 13.694 1.00 94.06 80 MET A N 1
ATOM 631 C CA . MET A 1 80 ? -15.724 7.440 14.200 1.00 94.06 80 MET A CA 1
ATOM 632 C C . MET A 1 80 ? -17.092 6.746 14.253 1.00 94.06 80 MET A C 1
ATOM 634 O O . MET A 1 80 ? -17.189 5.545 13.996 1.00 94.06 80 MET A O 1
ATOM 638 N N . ALA A 1 81 ? -18.175 7.477 14.537 1.00 92.94 81 ALA A N 1
ATOM 639 C CA . ALA A 1 81 ? -19.526 6.919 14.558 1.00 92.94 81 ALA A CA 1
ATOM 640 C C . ALA A 1 81 ? -20.013 6.477 13.167 1.00 92.94 81 ALA A C 1
ATOM 642 O O . ALA A 1 81 ? -20.813 5.540 13.063 1.00 92.94 81 ALA A O 1
ATOM 643 N N . ARG A 1 82 ? -19.555 7.124 12.087 1.00 88.38 82 ARG A N 1
ATOM 644 C CA . ARG A 1 82 ? -19.856 6.696 10.710 1.00 88.38 82 ARG A CA 1
ATOM 645 C C . ARG A 1 82 ? -19.154 5.382 10.389 1.00 88.38 82 ARG A C 1
ATOM 647 O O . ARG A 1 82 ? -19.807 4.446 9.923 1.00 88.38 82 ARG A O 1
ATOM 654 N N . ASP A 1 83 ? -17.877 5.290 10.731 1.00 90.94 83 ASP A N 1
ATOM 655 C CA . ASP A 1 83 ? -17.079 4.077 10.573 1.00 90.94 83 ASP A CA 1
ATOM 656 C C . ASP A 1 83 ? -17.637 2.911 11.388 1.00 90.94 83 ASP A C 1
ATOM 658 O O . ASP A 1 83 ? -17.789 1.804 10.869 1.00 90.94 83 ASP A O 1
ATOM 662 N N . ALA A 1 84 ? -18.055 3.167 12.630 1.00 94.31 84 ALA A N 1
ATOM 663 C CA . ALA A 1 84 ? -18.647 2.156 13.500 1.00 94.31 84 ALA A CA 1
ATOM 664 C C . ALA A 1 84 ? -19.888 1.494 12.875 1.00 94.31 84 ALA A C 1
ATOM 666 O O . ALA A 1 84 ? -20.076 0.284 13.017 1.00 94.31 84 ALA A O 1
ATOM 667 N N . LYS A 1 85 ? -20.716 2.246 12.132 1.00 93.38 85 LYS A N 1
ATOM 668 C CA . LYS A 1 85 ? -21.880 1.686 11.418 1.00 93.38 85 LYS A CA 1
ATOM 669 C C . LYS A 1 85 ? -21.451 0.725 10.310 1.00 93.38 85 LYS A C 1
ATOM 671 O O . LYS A 1 85 ? -21.979 -0.384 10.232 1.00 93.38 85 LYS A O 1
ATOM 676 N N . ALA A 1 86 ? -20.487 1.125 9.480 1.00 92.31 86 ALA A N 1
ATOM 677 C CA . ALA A 1 86 ? -19.967 0.285 8.403 1.00 92.31 86 ALA A CA 1
ATOM 678 C C . ALA A 1 86 ? -19.272 -0.974 8.952 1.00 92.31 86 ALA A C 1
ATOM 680 O O . ALA A 1 86 ? -19.529 -2.089 8.493 1.00 92.31 86 ALA A O 1
ATOM 681 N N . ILE A 1 87 ? -18.456 -0.816 9.995 1.00 95.50 87 ILE A N 1
ATOM 682 C CA . ILE A 1 87 ? -17.741 -1.911 10.658 1.00 95.50 87 ILE A CA 1
ATOM 683 C C . ILE A 1 87 ? -18.714 -2.876 11.333 1.00 95.50 87 ILE A C 1
ATOM 685 O O . ILE A 1 87 ? -18.517 -4.088 11.249 1.00 95.50 87 ILE A O 1
ATOM 689 N N . LYS A 1 88 ? -19.792 -2.382 11.956 1.00 96.50 88 LYS A N 1
ATOM 690 C CA . LYS A 1 88 ? -20.833 -3.249 12.520 1.00 96.50 88 LYS A CA 1
ATOM 691 C C . LYS A 1 88 ? -21.443 -4.148 11.444 1.00 96.50 88 LYS A C 1
ATOM 693 O O . LYS A 1 88 ? -21.553 -5.346 11.670 1.00 96.50 88 LYS A O 1
ATOM 698 N N . ILE A 1 89 ? -21.764 -3.605 10.268 1.00 96.94 89 ILE A N 1
ATOM 699 C CA . ILE A 1 89 ? -22.284 -4.400 9.144 1.00 96.94 89 ILE A CA 1
ATOM 700 C C . ILE A 1 89 ? -21.281 -5.492 8.746 1.00 96.94 89 ILE A C 1
ATOM 702 O O . ILE A 1 89 ? -21.668 -6.646 8.581 1.00 96.94 89 ILE A O 1
ATOM 706 N N . LEU A 1 90 ? -19.988 -5.167 8.639 1.00 97.00 90 LEU A N 1
ATOM 707 C CA . LEU A 1 90 ? -18.953 -6.157 8.315 1.00 97.00 90 LEU A CA 1
ATOM 708 C C . LEU A 1 90 ? -18.812 -7.241 9.395 1.00 97.00 90 LEU A C 1
ATOM 710 O O . LEU A 1 90 ? -18.638 -8.412 9.057 1.00 97.00 90 LEU A O 1
ATOM 714 N N . LYS A 1 91 ? -18.914 -6.878 10.679 1.00 97.31 91 LYS A N 1
ATOM 715 C CA . LYS A 1 91 ? -18.908 -7.826 11.807 1.00 97.31 91 LYS A CA 1
ATOM 716 C C . LYS A 1 91 ? -20.133 -8.741 11.778 1.00 97.31 91 LYS A C 1
ATOM 718 O O . LYS A 1 91 ? -19.968 -9.955 11.833 1.00 97.31 91 LYS A O 1
ATOM 723 N N . ASP A 1 92 ? -21.331 -8.180 11.619 1.00 97.88 92 ASP A N 1
ATOM 724 C CA . ASP A 1 92 ? -22.594 -8.931 11.559 1.00 97.88 92 ASP A CA 1
ATOM 725 C C . ASP A 1 92 ? -22.618 -9.921 10.375 1.00 97.88 92 ASP A C 1
ATOM 727 O O . ASP A 1 92 ? -23.233 -10.981 10.456 1.00 97.88 92 ASP A O 1
ATOM 731 N N . GLN A 1 93 ? -21.927 -9.594 9.276 1.00 97.12 93 GLN A N 1
ATOM 732 C CA . GLN A 1 93 ? -21.785 -10.452 8.092 1.00 97.12 93 GLN A CA 1
ATOM 733 C C . GLN A 1 93 ? -20.616 -11.451 8.187 1.00 97.12 93 GLN A C 1
ATOM 735 O O . GLN A 1 93 ? -20.396 -12.217 7.248 1.00 97.12 93 GLN A O 1
ATOM 740 N N . GLY A 1 94 ? -19.845 -11.440 9.281 1.00 96.56 94 GLY A N 1
ATOM 741 C CA . GLY A 1 94 ? -18.666 -12.292 9.451 1.00 96.56 94 GLY A CA 1
ATOM 742 C C . GLY A 1 94 ? -17.560 -12.003 8.432 1.00 96.56 94 GLY A C 1
ATOM 743 O O . GLY A 1 94 ? -16.932 -12.931 7.935 1.00 96.56 94 GLY A O 1
ATOM 744 N N . LEU A 1 95 ? -17.367 -10.741 8.046 1.00 96.62 95 LEU A N 1
ATOM 745 C CA . LEU A 1 95 ? -16.358 -10.303 7.068 1.00 96.62 95 LEU A CA 1
ATOM 746 C C . LEU A 1 95 ? -15.186 -9.552 7.723 1.00 96.62 95 LEU A C 1
ATOM 748 O O . LEU A 1 95 ? -14.200 -9.232 7.064 1.00 96.62 95 LEU A O 1
ATOM 752 N N . TRP A 1 96 ? -15.279 -9.257 9.020 1.00 95.94 96 TRP A N 1
ATOM 753 C CA . TRP A 1 96 ? -14.305 -8.434 9.744 1.00 95.94 96 TRP A CA 1
ATOM 754 C C . TRP A 1 96 ? -12.912 -9.070 9.870 1.00 95.94 96 TRP A C 1
ATOM 756 O O . TRP A 1 96 ? -11.891 -8.392 9.965 1.00 95.94 96 TRP A O 1
ATOM 766 N N . ASP A 1 97 ? -12.867 -10.390 9.857 1.00 94.25 97 ASP A N 1
ATOM 767 C CA . ASP A 1 97 ? -11.685 -11.244 9.890 1.00 94.25 97 ASP A CA 1
ATOM 768 C C . ASP A 1 97 ? -10.890 -11.217 8.569 1.00 94.25 97 ASP A C 1
ATOM 770 O O . ASP A 1 97 ? -9.702 -11.523 8.574 1.00 94.25 97 ASP A O 1
ATOM 774 N N . THR A 1 98 ? -11.495 -10.752 7.472 1.00 95.12 98 THR A N 1
ATOM 775 C CA . THR A 1 98 ? -10.823 -10.487 6.183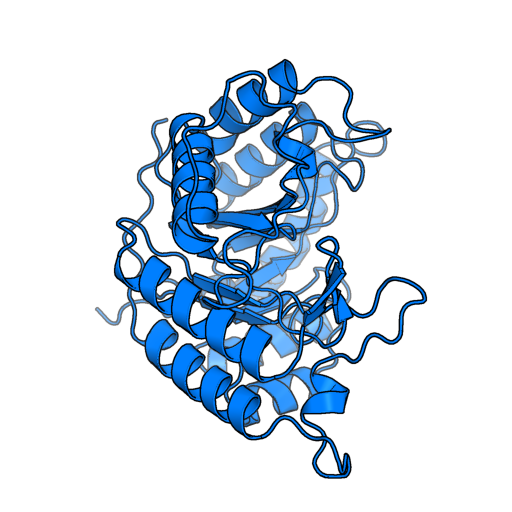 1.00 95.12 98 THR A CA 1
ATOM 776 C C . THR A 1 98 ? -10.208 -9.083 6.125 1.00 95.12 98 THR A C 1
ATOM 778 O O . THR A 1 98 ? -9.281 -8.829 5.354 1.00 95.12 98 THR A O 1
ATOM 781 N N . VAL A 1 99 ? -10.689 -8.160 6.965 1.00 96.44 99 VAL A N 1
ATOM 782 C CA . VAL A 1 99 ? -10.158 -6.796 7.056 1.00 96.44 99 VAL A CA 1
ATOM 783 C C . VAL A 1 99 ? -8.856 -6.802 7.857 1.00 96.44 99 VAL A C 1
ATOM 785 O O . VAL A 1 99 ? -8.854 -7.081 9.058 1.00 96.44 99 VAL A O 1
ATOM 788 N N . ALA A 1 100 ? -7.743 -6.466 7.211 1.00 96.00 100 ALA A N 1
ATOM 789 C CA . ALA A 1 100 ? -6.456 -6.266 7.866 1.00 96.00 100 ALA A CA 1
ATOM 790 C C . ALA A 1 100 ? -6.413 -4.969 8.671 1.00 96.00 100 ALA A C 1
ATOM 792 O O . ALA A 1 100 ? -5.867 -4.957 9.776 1.00 96.00 100 ALA A O 1
ATOM 793 N N . GLY A 1 101 ? -6.974 -3.892 8.123 1.00 96.19 101 GLY A N 1
ATOM 794 C CA . GLY A 1 101 ? -6.766 -2.568 8.678 1.00 96.19 101 GLY A CA 1
ATOM 795 C C . GLY A 1 101 ? -7.347 -1.424 7.875 1.00 96.19 101 GLY A C 1
ATOM 796 O O . GLY A 1 101 ? -8.197 -1.613 7.006 1.00 96.19 101 GLY A O 1
ATOM 797 N N . PHE A 1 102 ? -6.857 -0.239 8.204 1.00 96.44 102 PHE A N 1
ATOM 798 C CA . PHE A 1 102 ? -7.243 1.045 7.640 1.00 96.44 102 PHE A CA 1
ATOM 799 C C . PHE A 1 102 ? -6.105 1.607 6.794 1.00 96.44 102 PHE A C 1
ATOM 801 O O . PHE A 1 102 ? -4.941 1.448 7.159 1.00 96.44 102 PHE A O 1
ATOM 808 N N . HIS A 1 103 ? -6.436 2.243 5.674 1.00 95.81 103 HIS A N 1
ATOM 809 C CA . HIS A 1 103 ? -5.465 2.720 4.695 1.00 95.81 103 HIS A CA 1
ATOM 810 C C . HIS A 1 103 ? -5.700 4.176 4.298 1.00 95.81 103 HIS A C 1
ATOM 812 O O . HIS A 1 103 ? -6.847 4.591 4.119 1.00 95.81 103 HIS A O 1
ATOM 818 N N . TRP A 1 104 ? -4.602 4.902 4.077 1.00 93.06 104 TRP A N 1
ATOM 819 C CA . TRP A 1 104 ? -4.583 6.244 3.495 1.00 93.06 104 TRP A CA 1
ATOM 820 C C . TRP A 1 104 ? -3.539 6.327 2.393 1.00 93.06 104 TRP A C 1
ATOM 822 O O . TRP A 1 104 ? -2.466 5.745 2.511 1.00 93.06 104 TRP A O 1
ATOM 832 N N . ASP A 1 105 ? -3.844 7.114 1.371 1.00 89.81 105 ASP A N 1
ATOM 833 C CA . ASP A 1 105 ? -2.910 7.477 0.312 1.00 89.81 105 ASP A CA 1
ATOM 834 C C . ASP A 1 105 ? -2.680 8.988 0.350 1.00 89.81 105 ASP A C 1
ATOM 836 O O . ASP A 1 105 ? -3.632 9.757 0.172 1.00 89.81 105 ASP A O 1
ATOM 840 N N . GLU A 1 106 ? -1.441 9.375 0.650 1.00 88.62 106 GLU A N 1
ATOM 841 C CA . GLU A 1 106 ? -0.953 10.752 0.770 1.00 88.62 106 GLU A CA 1
ATOM 842 C C . GLU A 1 106 ? -1.841 11.654 1.664 1.00 88.62 106 GLU A C 1
ATOM 844 O O . GLU A 1 106 ? -2.361 12.686 1.216 1.00 88.62 106 GLU A O 1
ATOM 849 N N . PRO A 1 107 ? -2.098 11.271 2.934 1.00 88.38 107 PRO A N 1
ATOM 850 C CA . PRO A 1 107 ? -3.085 11.944 3.781 1.00 88.38 107 PRO A CA 1
ATOM 851 C C . PRO A 1 107 ? -2.791 13.437 4.013 1.00 88.38 107 PRO A C 1
ATOM 853 O O . PRO A 1 107 ? -3.723 14.246 3.992 1.00 88.38 107 PRO A O 1
ATOM 856 N N . LEU A 1 108 ? -1.526 13.824 4.187 1.00 86.00 108 LEU A N 1
ATOM 857 C CA . LEU A 1 108 ? -1.108 15.203 4.463 1.00 86.00 108 LEU A CA 1
ATOM 858 C C . LEU A 1 108 ? -1.154 16.088 3.205 1.00 86.00 108 LEU A C 1
ATOM 860 O O . LEU A 1 108 ? -1.666 17.206 3.256 1.00 86.00 108 LEU A O 1
ATOM 864 N N . LEU A 1 109 ? -0.711 15.588 2.046 1.00 81.56 109 LEU A N 1
ATOM 865 C CA . LEU A 1 109 ? -0.842 16.274 0.750 1.00 81.56 109 LEU A CA 1
ATOM 866 C C . LEU A 1 109 ? -2.306 16.490 0.379 1.00 81.56 109 LEU A C 1
ATOM 868 O O . LEU A 1 109 ? -2.647 17.472 -0.284 1.00 81.56 109 LEU A O 1
ATOM 872 N N . ARG A 1 110 ? -3.184 15.597 0.837 1.00 82.62 110 ARG A N 1
ATOM 873 C CA . ARG A 1 110 ? -4.632 15.689 0.645 1.00 82.62 110 ARG A CA 1
ATOM 874 C C . ARG A 1 110 ? -5.340 16.482 1.748 1.00 82.62 110 ARG A C 1
ATOM 876 O O . ARG A 1 110 ? -6.568 16.431 1.849 1.00 82.62 110 ARG A O 1
ATOM 883 N N . GLY A 1 111 ? -4.591 17.244 2.544 1.00 81.56 111 GLY A N 1
ATOM 884 C CA . GLY A 1 111 ? -5.114 18.284 3.430 1.00 81.56 111 GLY A CA 1
ATOM 885 C C . GLY A 1 111 ? -5.413 17.853 4.864 1.00 81.56 111 GLY A C 1
ATOM 886 O O . GLY A 1 111 ? -5.949 18.669 5.612 1.00 81.56 111 GLY A O 1
ATOM 887 N N . MET A 1 112 ? -5.079 16.623 5.267 1.00 87.69 112 MET A N 1
ATOM 888 C CA . MET A 1 112 ? -5.098 16.254 6.684 1.00 87.69 112 MET A CA 1
ATOM 889 C C . MET A 1 112 ? -3.908 16.903 7.394 1.00 87.69 112 MET A C 1
ATOM 891 O O . MET A 1 112 ? -2.792 16.873 6.884 1.00 87.69 112 MET A O 1
ATOM 895 N N . ASN A 1 113 ? -4.122 17.490 8.568 1.00 85.94 113 ASN A N 1
ATOM 896 C CA . ASN A 1 113 ? -3.009 17.980 9.382 1.00 85.94 113 ASN A CA 1
ATOM 897 C C . ASN A 1 113 ? -2.464 16.877 10.309 1.00 85.94 113 ASN A C 1
ATOM 899 O O . ASN A 1 113 ? -3.090 15.835 10.507 1.00 85.94 113 ASN A O 1
ATOM 903 N N . ASN A 1 114 ? -1.288 17.127 10.885 1.00 85.69 114 ASN A N 1
ATOM 904 C CA . ASN A 1 114 ? -0.572 16.172 11.731 1.00 85.69 114 ASN A CA 1
ATOM 905 C C . ASN A 1 114 ? -1.381 15.744 12.974 1.00 85.69 114 ASN A C 1
ATOM 907 O O . ASN A 1 114 ? -1.392 14.560 13.317 1.00 85.69 114 ASN A O 1
ATOM 911 N N . ASP A 1 115 ? -2.084 16.676 13.624 1.00 87.50 115 ASP A N 1
ATOM 912 C CA . ASP A 1 115 ? -2.868 16.388 14.833 1.00 87.50 115 ASP A CA 1
ATOM 913 C C . ASP A 1 115 ? -4.095 15.526 14.511 1.00 87.50 115 ASP A C 1
ATOM 915 O O . ASP A 1 115 ? -4.359 14.539 15.199 1.00 87.50 115 ASP A O 1
ATOM 919 N N . ASP A 1 116 ? -4.796 15.843 13.421 1.00 90.69 116 ASP A N 1
ATOM 920 C CA . ASP A 1 116 ? -5.945 15.078 12.933 1.00 90.69 116 ASP A CA 1
ATOM 921 C C . ASP A 1 116 ? -5.540 13.654 12.543 1.00 90.69 116 ASP A C 1
ATOM 923 O O . ASP A 1 116 ? -6.214 12.690 12.922 1.00 90.69 116 ASP A O 1
ATOM 927 N N . PHE A 1 117 ? -4.406 13.496 11.851 1.00 90.94 117 PHE A N 1
ATOM 928 C CA . PHE A 1 117 ? -3.890 12.174 1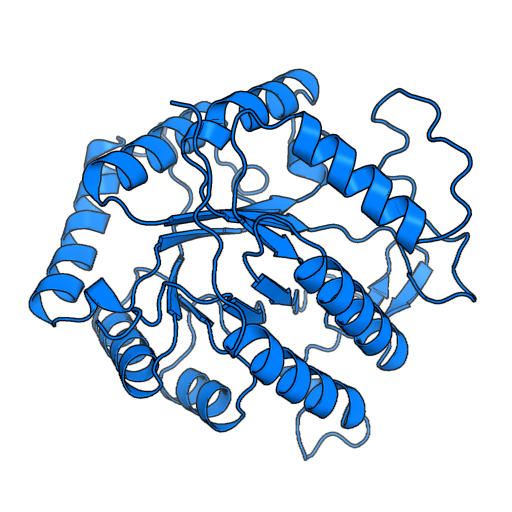1.505 1.00 90.94 117 PHE A CA 1
ATOM 929 C C . PHE A 1 117 ? -3.545 11.357 12.750 1.00 90.94 117 PHE A C 1
ATOM 931 O O . PHE A 1 117 ? -3.921 10.185 12.851 1.00 90.94 117 PHE A O 1
ATOM 938 N N . LEU A 1 118 ? -2.850 11.958 13.720 1.00 90.88 118 LEU A N 1
ATOM 939 C CA . LEU A 1 118 ? -2.495 11.284 14.968 1.00 90.88 118 LEU A CA 1
ATOM 940 C C . LEU A 1 118 ? -3.745 10.870 15.753 1.00 90.88 118 LEU A C 1
ATOM 942 O O . LEU A 1 118 ? -3.832 9.732 16.215 1.00 90.88 118 LEU A O 1
ATOM 946 N N . ALA A 1 119 ? -4.717 11.772 15.889 1.00 92.25 119 ALA A N 1
ATOM 947 C CA . ALA A 1 119 ? -5.945 11.513 16.630 1.00 92.25 119 ALA A CA 1
ATOM 948 C C . ALA A 1 119 ? -6.750 10.365 16.004 1.00 92.25 119 ALA A C 1
ATOM 950 O O . ALA A 1 119 ? -7.176 9.448 16.708 1.00 92.25 119 ALA A O 1
ATOM 951 N N . MET A 1 120 ? -6.904 10.379 14.680 1.00 92.56 120 MET A N 1
ATOM 952 C CA . MET A 1 120 ? -7.646 9.360 13.942 1.00 92.56 120 MET A CA 1
ATOM 953 C C . MET A 1 120 ? -6.931 8.002 13.948 1.00 92.56 120 MET A C 1
ATOM 955 O O . MET A 1 120 ? -7.562 6.984 14.232 1.00 92.56 120 MET A O 1
ATOM 959 N N . THR A 1 121 ? -5.619 7.959 13.686 1.00 92.69 121 THR A N 1
ATOM 960 C CA . THR A 1 121 ? -4.861 6.692 13.707 1.00 92.69 121 THR A CA 1
ATOM 961 C C . THR A 1 121 ? -4.840 6.059 15.092 1.00 92.69 121 THR A C 1
ATOM 963 O O . THR A 1 121 ? -5.068 4.855 15.207 1.00 92.69 121 THR A O 1
ATOM 966 N N . LYS A 1 122 ? -4.658 6.864 16.146 1.00 93.12 122 LYS A N 1
ATOM 967 C CA . LYS A 1 122 ? -4.774 6.408 17.533 1.00 93.12 122 LYS A CA 1
ATOM 968 C C . LYS A 1 122 ? -6.160 5.832 17.820 1.00 93.12 122 LYS A C 1
ATOM 970 O O . LYS A 1 122 ? -6.251 4.708 18.304 1.00 93.12 122 LYS A O 1
ATOM 975 N N . ALA A 1 123 ? -7.223 6.574 17.506 1.00 94.38 123 ALA A N 1
ATOM 976 C CA . ALA A 1 123 ? -8.592 6.153 17.796 1.00 94.38 123 ALA A CA 1
ATOM 977 C C . ALA A 1 123 ? -8.953 4.836 17.094 1.00 94.38 123 ALA A C 1
ATOM 979 O O . ALA A 1 123 ? -9.492 3.930 17.723 1.00 94.38 123 ALA A O 1
ATOM 980 N N . LEU A 1 124 ? -8.613 4.696 15.809 1.00 94.50 124 LEU A N 1
ATOM 981 C CA . LEU A 1 124 ? -8.862 3.470 15.048 1.00 94.50 124 LEU A CA 1
ATOM 982 C C . LEU A 1 124 ? -8.048 2.282 15.576 1.00 94.50 124 LEU A C 1
ATOM 984 O O . LEU A 1 124 ? -8.572 1.169 15.659 1.00 94.50 124 LEU A O 1
ATOM 988 N N . TYR A 1 125 ? -6.785 2.511 15.944 1.00 92.56 125 TYR A N 1
ATOM 989 C CA . TYR A 1 125 ? -5.923 1.474 16.504 1.00 92.56 125 TYR A CA 1
ATOM 990 C C . TYR A 1 125 ? -6.436 0.982 17.865 1.00 92.56 125 TYR A C 1
ATOM 992 O O . TYR A 1 125 ? -6.577 -0.224 18.064 1.00 92.56 125 TYR A O 1
ATOM 1000 N N . GLU A 1 126 ? -6.755 1.900 18.782 1.00 93.06 126 GLU A N 1
ATOM 1001 C CA . GLU A 1 126 ? -7.209 1.576 20.140 1.00 93.06 126 GLU A CA 1
ATOM 1002 C C . GLU A 1 126 ? -8.609 0.940 20.158 1.00 93.06 126 GLU A C 1
ATOM 1004 O O . GLU A 1 126 ? -8.824 -0.023 20.891 1.00 93.06 126 GLU A O 1
ATOM 1009 N N . GLU A 1 127 ? -9.541 1.417 19.326 1.00 95.19 127 GLU A N 1
ATOM 1010 C CA . GLU A 1 127 ? -10.920 0.905 19.280 1.00 95.19 127 GLU A CA 1
ATOM 1011 C C . GLU A 1 127 ? -11.014 -0.478 18.616 1.00 95.19 127 GLU A C 1
ATOM 1013 O O . GLU A 1 127 ? -11.768 -1.350 19.054 1.00 95.19 127 GLU A O 1
ATOM 1018 N N . TYR A 1 128 ? -10.271 -0.696 17.525 1.00 94.06 128 TYR A N 1
ATOM 1019 C CA . TYR A 1 128 ? -10.469 -1.871 16.673 1.00 94.06 128 TYR A CA 1
ATOM 1020 C C . TYR A 1 128 ? -9.335 -2.894 16.720 1.00 94.06 128 TYR A C 1
ATOM 1022 O O . TYR A 1 128 ? -9.544 -4.026 16.272 1.00 94.06 128 TYR A O 1
ATOM 1030 N N . GLY A 1 129 ? -8.149 -2.524 17.214 1.00 91.44 129 GLY A N 1
ATOM 1031 C CA . GLY A 1 129 ? -6.974 -3.401 17.251 1.00 91.44 129 GLY A CA 1
ATOM 1032 C C . GLY A 1 129 ? -6.537 -3.897 15.868 1.00 91.44 129 GLY A C 1
ATOM 1033 O O . GLY A 1 129 ? -5.979 -4.988 15.746 1.00 91.44 129 GLY A O 1
ATOM 1034 N N . LYS A 1 130 ? -6.860 -3.145 14.809 1.00 93.69 130 LYS A N 1
ATOM 1035 C CA . LYS A 1 130 ? -6.506 -3.461 13.420 1.00 93.69 130 LYS A CA 1
ATOM 1036 C C . LYS A 1 130 ? -5.281 -2.669 12.970 1.00 93.69 130 LYS A C 1
ATOM 1038 O O . L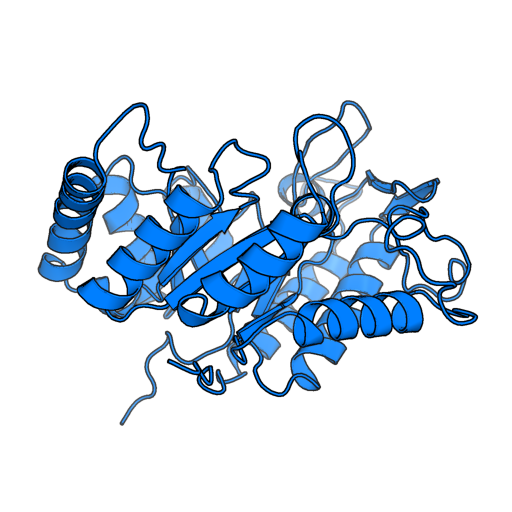YS A 1 130 ? -4.855 -1.722 13.626 1.00 93.69 130 LYS A O 1
ATOM 1043 N N . ARG A 1 131 ? -4.721 -3.070 11.827 1.00 94.94 131 ARG A N 1
ATOM 1044 C CA . ARG A 1 131 ? -3.537 -2.442 11.239 1.00 94.94 131 ARG A CA 1
ATOM 1045 C C . ARG A 1 131 ? -3.842 -1.040 10.703 1.00 94.94 131 ARG A C 1
ATOM 1047 O O . ARG A 1 131 ? -4.964 -0.755 10.288 1.00 94.94 131 ARG A O 1
ATOM 1054 N N . ILE A 1 132 ? -2.832 -0.183 10.696 1.00 95.75 132 ILE A N 1
ATOM 1055 C CA . ILE A 1 132 ? -2.877 1.201 10.217 1.00 95.75 132 ILE A CA 1
ATOM 1056 C C . ILE A 1 132 ? -1.807 1.334 9.137 1.00 95.75 132 ILE A C 1
ATOM 1058 O O . ILE A 1 132 ? -0.623 1.193 9.444 1.00 95.75 132 ILE A O 1
ATOM 1062 N N . TYR A 1 133 ? -2.238 1.581 7.898 1.00 96.12 133 TYR A N 1
ATOM 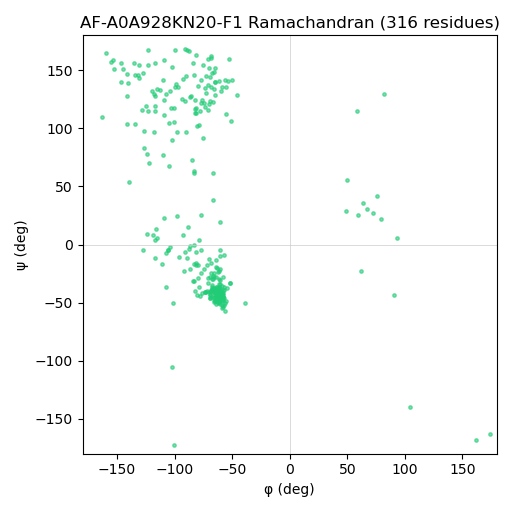1063 C CA . TYR A 1 133 ? -1.390 1.596 6.709 1.00 96.12 133 TYR A CA 1
ATOM 1064 C C . TYR A 1 133 ? -1.508 2.894 5.888 1.00 96.12 133 TYR A C 1
ATOM 1066 O O . TYR A 1 133 ? -2.239 2.947 4.897 1.00 96.12 133 TYR A O 1
ATOM 1074 N N . PRO A 1 134 ? -0.791 3.962 6.262 1.00 94.62 134 PRO A N 1
ATOM 1075 C CA . PRO A 1 134 ? -0.565 5.101 5.385 1.00 94.62 134 PRO A CA 1
ATOM 1076 C C . PRO A 1 134 ? 0.501 4.813 4.314 1.00 94.62 134 PRO A C 1
ATOM 1078 O O . PRO A 1 134 ? 1.558 4.228 4.580 1.00 94.62 134 PRO A O 1
ATOM 1081 N N . VAL A 1 135 ? 0.252 5.318 3.112 1.00 93.19 135 VAL A N 1
ATOM 1082 C CA . VAL A 1 135 ? 1.260 5.583 2.085 1.00 93.19 135 VAL A CA 1
ATOM 1083 C C . VAL A 1 135 ? 1.549 7.079 2.136 1.00 93.19 135 VAL A C 1
ATOM 1085 O O . VAL A 1 135 ? 0.645 7.883 1.915 1.00 93.19 135 VAL A O 1
ATOM 1088 N N . PHE A 1 136 ? 2.788 7.452 2.448 1.00 88.81 136 PHE A N 1
ATOM 1089 C CA . PHE A 1 136 ? 3.214 8.848 2.405 1.00 88.81 136 PHE A CA 1
ATOM 1090 C C . PHE A 1 136 ? 3.981 9.135 1.122 1.00 88.81 136 PHE A C 1
ATOM 1092 O O . PHE A 1 136 ? 4.909 8.411 0.769 1.00 88.81 136 PHE A O 1
ATOM 1099 N N . SER A 1 137 ? 3.693 10.253 0.478 1.00 83.69 137 SER A N 1
ATOM 1100 C CA . SER A 1 137 ? 4.614 10.844 -0.478 1.00 83.69 137 SER A CA 1
ATOM 1101 C C . SER A 1 137 ? 5.912 11.214 0.224 1.00 83.69 137 SER A C 1
ATOM 1103 O O . SER A 1 137 ? 5.911 11.783 1.321 1.00 83.69 137 SER A O 1
ATOM 1105 N N . THR A 1 138 ? 7.049 10.994 -0.434 1.00 76.25 138 THR A N 1
ATOM 1106 C CA . THR A 1 138 ? 8.325 11.543 0.055 1.00 76.25 138 THR A CA 1
ATOM 1107 C C . THR A 1 138 ? 8.229 13.046 0.325 1.00 76.25 138 THR A C 1
ATOM 1109 O O . THR A 1 138 ? 8.846 13.548 1.264 1.00 76.25 138 THR A O 1
ATOM 1112 N N . TYR A 1 139 ? 7.422 13.771 -0.450 1.00 74.31 139 TYR A N 1
ATOM 1113 C CA . TYR A 1 139 ? 7.253 15.211 -0.315 1.00 74.31 139 TYR A CA 1
ATOM 1114 C C . TYR A 1 139 ? 6.509 15.618 0.962 1.00 74.31 139 TYR A C 1
ATOM 1116 O O . TYR A 1 139 ? 6.799 16.689 1.495 1.00 74.31 139 TYR A O 1
ATOM 1124 N N . GLU A 1 140 ? 5.628 14.764 1.494 1.00 74.44 140 GLU A N 1
ATOM 1125 C CA . GLU A 1 140 ? 4.944 14.994 2.776 1.00 74.44 140 GLU A CA 1
ATOM 1126 C C . GLU A 1 140 ? 5.927 14.980 3.936 1.00 74.44 140 GLU A C 1
ATOM 1128 O O . GLU A 1 140 ? 5.846 15.810 4.836 1.00 74.44 140 GLU A O 1
ATOM 1133 N N . VAL A 1 141 ? 6.886 14.059 3.895 1.00 74.00 141 VAL A N 1
ATOM 1134 C CA . VAL A 1 141 ? 7.856 13.879 4.978 1.00 74.00 141 VAL A CA 1
ATOM 1135 C C . VAL A 1 141 ? 9.021 14.862 4.857 1.00 74.00 141 VAL A C 1
ATOM 1137 O O . VAL A 1 141 ? 9.580 15.283 5.863 1.00 74.00 141 VAL A O 1
ATOM 1140 N N . THR A 1 142 ? 9.392 15.240 3.631 1.00 66.94 142 THR A N 1
ATOM 1141 C CA . THR A 1 142 ? 10.612 16.023 3.352 1.00 66.94 142 THR A CA 1
ATOM 1142 C C . THR A 1 142 ? 10.370 17.491 2.993 1.00 66.94 142 THR A C 1
ATOM 1144 O O . THR A 1 142 ? 11.326 18.256 2.867 1.00 66.94 142 THR A O 1
ATOM 1147 N N . GLY A 1 143 ? 9.107 17.910 2.861 1.00 59.09 143 GLY A N 1
ATOM 1148 C CA . GLY A 1 143 ? 8.705 19.315 2.764 1.00 59.09 143 GLY A CA 1
ATOM 1149 C C . GLY A 1 143 ? 8.956 19.993 1.413 1.00 59.09 143 GLY A C 1
ATOM 1150 O O . GLY A 1 143 ? 9.376 21.151 1.360 1.00 59.09 143 GLY A O 1
ATOM 1151 N N . HIS A 1 144 ? 8.688 19.316 0.291 1.00 50.41 144 HIS A N 1
ATOM 1152 C CA . HIS A 1 144 ? 8.793 19.948 -1.031 1.00 50.41 144 HIS A CA 1
ATOM 1153 C C . HIS A 1 144 ? 7.470 20.592 -1.489 1.00 50.41 144 HIS A C 1
ATOM 1155 O O . HIS A 1 144 ? 6.461 19.917 -1.645 1.00 50.41 144 HIS A O 1
ATOM 1161 N N . LYS A 1 145 ? 7.546 21.896 -1.798 1.00 41.66 145 LYS A N 1
ATOM 1162 C CA . LYS A 1 145 ? 6.575 22.762 -2.505 1.00 41.66 145 LYS A CA 1
ATOM 1163 C C . LYS A 1 145 ? 5.158 22.910 -1.912 1.00 41.66 145 LYS A C 1
ATOM 1165 O O . LYS A 1 145 ? 4.290 22.057 -2.029 1.00 41.66 145 LYS A O 1
ATOM 1170 N N . GLY A 1 146 ? 4.877 24.143 -1.486 1.00 43.00 146 GLY A N 1
ATOM 1171 C CA . GLY A 1 146 ? 3.577 24.805 -1.656 1.00 43.00 146 GLY A CA 1
ATOM 1172 C C . GLY A 1 146 ? 2.562 24.620 -0.534 1.00 43.00 146 GLY A C 1
ATOM 1173 O O . GLY A 1 146 ? 1.966 25.610 -0.133 1.00 43.00 146 GLY A O 1
ATOM 1174 N N . ASN A 1 147 ? 2.406 23.404 -0.005 1.00 43.94 147 ASN A N 1
ATOM 1175 C CA . ASN A 1 147 ? 1.384 23.103 1.014 1.00 43.94 147 ASN A CA 1
ATOM 1176 C C . ASN A 1 147 ? 1.934 22.429 2.280 1.00 43.94 147 ASN A C 1
ATOM 1178 O O . ASN A 1 147 ? 1.188 22.221 3.231 1.00 43.94 147 ASN A O 1
ATOM 1182 N N . VAL A 1 148 ? 3.227 22.101 2.306 1.00 52.44 148 VAL A N 1
ATOM 1183 C CA . VAL A 1 148 ? 3.881 21.462 3.450 1.00 52.44 148 VAL A CA 1
ATOM 1184 C C . VAL A 1 148 ? 4.731 22.512 4.155 1.00 52.44 148 VAL A C 1
ATOM 1186 O O . VAL A 1 148 ? 5.748 22.955 3.624 1.00 52.44 148 VAL A O 1
ATOM 1189 N N . THR A 1 149 ? 4.245 22.992 5.296 1.00 50.44 149 THR A N 1
ATOM 1190 C CA . THR A 1 149 ? 4.696 24.250 5.906 1.00 50.44 149 THR A CA 1
ATOM 1191 C C . THR A 1 149 ? 5.989 24.140 6.713 1.00 50.44 149 THR A C 1
ATOM 1193 O O . THR A 1 149 ? 6.594 25.177 6.968 1.00 50.44 149 THR A O 1
ATOM 1196 N N . ASP A 1 150 ? 6.431 22.933 7.091 1.00 58.81 150 ASP A N 1
ATOM 1197 C CA . ASP A 1 150 ? 7.624 22.742 7.930 1.00 58.81 150 ASP A CA 1
ATOM 1198 C C . ASP A 1 150 ? 8.168 21.283 7.883 1.00 58.81 150 ASP A C 1
ATOM 1200 O O . ASP A 1 150 ? 7.529 20.370 8.420 1.00 58.81 150 ASP A O 1
ATOM 1204 N N . PRO A 1 151 ? 9.334 21.025 7.249 1.00 60.84 151 PRO A N 1
ATOM 1205 C CA . PRO A 1 151 ? 9.979 19.707 7.243 1.00 60.84 151 PRO A CA 1
ATOM 1206 C C . PRO A 1 151 ? 10.352 19.186 8.644 1.00 60.84 151 PRO A C 1
ATOM 1208 O O . PRO A 1 151 ? 10.273 17.979 8.892 1.00 60.84 151 PRO A O 1
ATOM 1211 N N . ASP A 1 152 ? 10.727 20.067 9.576 1.00 64.88 152 ASP A N 1
ATOM 1212 C CA . ASP A 1 152 ? 11.111 19.670 10.935 1.00 64.88 152 ASP A CA 1
ATOM 1213 C C . ASP A 1 152 ? 9.875 19.218 11.721 1.00 64.88 152 ASP A C 1
ATOM 1215 O O . ASP A 1 152 ? 9.904 18.192 12.404 1.00 64.88 152 ASP A O 1
ATOM 1219 N N . ALA A 1 153 ? 8.746 19.913 11.557 1.00 63.38 153 ALA A N 1
ATOM 1220 C CA . ALA A 1 153 ? 7.475 19.493 12.145 1.00 63.38 153 ALA A CA 1
ATOM 1221 C C . ALA A 1 153 ? 6.993 18.141 11.591 1.00 63.38 153 ALA A C 1
ATOM 1223 O O . ALA A 1 153 ? 6.457 17.324 12.339 1.00 63.38 153 ALA A O 1
ATOM 1224 N N . ASN A 1 154 ? 7.206 17.869 10.302 1.00 66.06 154 ASN A N 1
ATOM 1225 C CA . ASN A 1 154 ? 6.729 16.637 9.667 1.00 66.06 154 ASN A CA 1
ATOM 1226 C C . ASN A 1 154 ? 7.595 15.415 9.967 1.00 66.06 154 ASN A C 1
ATOM 1228 O O . ASN A 1 154 ? 7.072 14.319 10.185 1.00 66.06 154 ASN A O 1
ATOM 1232 N N . THR A 1 155 ? 8.911 15.597 10.053 1.00 69.50 155 THR A N 1
ATOM 1233 C CA . THR A 1 155 ? 9.811 14.547 10.545 1.00 69.50 155 THR A CA 1
ATOM 1234 C C . THR A 1 155 ? 9.540 14.235 12.021 1.00 69.50 155 THR A C 1
ATOM 1236 O O . THR A 1 155 ? 9.498 13.062 12.402 1.00 69.50 155 THR A O 1
ATOM 1239 N N . GLN A 1 156 ? 9.249 15.250 12.848 1.00 69.19 156 GLN A N 1
ATOM 1240 C CA . GLN A 1 156 ? 8.790 15.046 14.227 1.00 69.19 156 GLN A CA 1
ATOM 1241 C C . GLN A 1 156 ? 7.421 14.363 14.299 1.00 69.19 156 GLN A C 1
ATOM 1243 O O . GLN A 1 156 ? 7.217 13.487 15.137 1.00 69.19 156 GLN A O 1
ATOM 1248 N N . PHE A 1 157 ? 6.488 14.707 13.417 1.00 75.62 157 PHE A N 1
ATOM 1249 C CA . PHE A 1 157 ? 5.192 14.043 13.357 1.00 75.62 157 PHE A CA 1
ATOM 1250 C C . PHE A 1 157 ? 5.336 12.554 13.034 1.00 75.62 157 PHE A C 1
ATOM 1252 O O . PHE A 1 157 ? 4.781 11.735 13.766 1.00 75.62 157 PHE A O 1
ATOM 1259 N N . LEU A 1 158 ? 6.122 12.184 12.014 1.00 77.81 158 LEU A N 1
ATOM 1260 C CA . LEU A 1 158 ? 6.337 10.777 11.660 1.00 77.81 158 LEU A CA 1
ATOM 1261 C C . LEU A 1 158 ? 6.902 9.994 12.854 1.00 77.81 158 LEU A C 1
ATOM 1263 O O . LEU A 1 158 ? 6.455 8.881 13.140 1.00 77.81 158 LEU A O 1
ATOM 1267 N N . LYS A 1 159 ? 7.812 10.612 13.616 1.00 79.88 159 LYS A N 1
ATOM 1268 C CA . LYS A 1 159 ? 8.342 10.050 14.860 1.00 79.88 159 LYS A CA 1
ATOM 1269 C C . LYS A 1 159 ? 7.227 9.690 15.849 1.00 79.88 159 LYS A C 1
ATOM 1271 O O . LYS A 1 159 ? 7.209 8.563 16.340 1.00 79.88 159 LYS A O 1
ATOM 1276 N N . TYR A 1 160 ? 6.271 10.582 16.113 1.00 76.69 160 TYR A N 1
ATOM 1277 C CA . TYR A 1 160 ? 5.192 10.328 17.083 1.00 76.69 160 TYR A CA 1
ATOM 1278 C C . TYR A 1 160 ? 4.042 9.475 16.534 1.00 76.69 160 TYR A C 1
ATOM 1280 O O . TYR A 1 160 ? 3.601 8.546 17.210 1.00 76.69 160 TYR A O 1
ATOM 1288 N N . ALA A 1 161 ? 3.584 9.736 15.309 1.00 79.62 161 ALA A N 1
ATOM 1289 C CA . ALA A 1 161 ? 2.513 8.977 14.667 1.00 79.62 161 ALA A CA 1
ATOM 1290 C C . ALA A 1 161 ? 2.907 7.513 14.420 1.00 79.62 161 ALA A C 1
ATOM 1292 O O . ALA A 1 161 ? 2.056 6.625 14.494 1.00 79.62 161 ALA A O 1
ATOM 1293 N N . SER A 1 162 ? 4.205 7.226 14.245 1.00 82.94 162 SER A N 1
ATOM 1294 C CA . SER A 1 162 ? 4.720 5.855 14.114 1.00 82.94 162 SER A CA 1
ATOM 1295 C C . SER A 1 162 ? 4.459 4.943 15.320 1.00 82.94 162 SER A C 1
ATOM 1297 O O . SER A 1 162 ? 4.758 3.759 15.243 1.00 82.94 162 SER A O 1
ATOM 1299 N N . LYS A 1 163 ? 3.885 5.444 16.425 1.00 86.44 163 LYS A N 1
ATOM 1300 C CA . LYS A 1 163 ? 3.390 4.617 17.541 1.00 86.44 163 LYS A CA 1
ATOM 1301 C C . LYS A 1 163 ? 2.083 3.880 17.249 1.00 86.44 163 LYS A C 1
ATOM 1303 O O . LYS A 1 163 ? 1.795 2.892 17.918 1.00 86.44 163 LYS A O 1
ATOM 1308 N N . TYR A 1 164 ? 1.317 4.348 16.268 1.00 90.50 164 TYR A N 1
ATOM 1309 C CA . TYR A 1 164 ? 0.031 3.762 15.880 1.00 90.50 164 TYR A CA 1
ATOM 1310 C C . TYR A 1 164 ? 0.041 3.219 14.448 1.00 90.50 164 TYR A C 1
ATOM 1312 O O . TYR A 1 164 ? -0.860 2.482 14.070 1.00 90.50 164 TYR A O 1
ATOM 1320 N N . ILE A 1 165 ? 1.069 3.542 13.660 1.00 92.69 165 ILE A N 1
ATOM 1321 C CA . ILE A 1 165 ? 1.256 3.043 12.294 1.00 92.69 165 ILE A CA 1
ATOM 1322 C C . ILE A 1 165 ? 1.869 1.641 12.331 1.00 92.69 165 ILE A C 1
ATOM 1324 O O . ILE A 1 165 ? 3.028 1.485 12.701 1.00 92.69 165 ILE A O 1
ATOM 1328 N N . THR A 1 166 ? 1.124 0.620 11.915 1.00 94.31 166 THR A N 1
ATOM 1329 C CA . THR A 1 166 ? 1.622 -0.768 11.895 1.00 94.31 166 THR A CA 1
ATOM 1330 C C . THR A 1 166 ? 2.260 -1.150 10.568 1.00 94.31 166 THR A C 1
ATOM 1332 O O . THR A 1 166 ? 3.047 -2.092 10.520 1.00 94.31 166 THR A O 1
ATOM 1335 N N . ASP A 1 167 ? 1.910 -0.446 9.496 1.00 95.81 167 ASP A N 1
ATOM 1336 C CA . ASP A 1 167 ? 2.330 -0.703 8.126 1.00 95.81 167 ASP A CA 1
ATOM 1337 C C . ASP A 1 167 ? 2.599 0.645 7.450 1.00 95.81 167 ASP A C 1
ATOM 1339 O O . ASP A 1 167 ? 1.848 1.589 7.660 1.00 95.81 167 ASP A O 1
ATOM 1343 N N . ILE A 1 168 ? 3.652 0.781 6.650 1.00 94.50 168 ILE A N 1
ATOM 1344 C CA . ILE A 1 168 ? 3.973 2.067 6.015 1.00 94.50 168 ILE A CA 1
ATOM 1345 C C . ILE A 1 168 ? 4.602 1.878 4.642 1.00 94.50 168 ILE A C 1
ATOM 1347 O O . ILE A 1 168 ? 5.444 1.001 4.454 1.00 94.50 168 ILE A O 1
ATOM 1351 N N . ALA A 1 169 ? 4.214 2.729 3.695 1.00 94.06 169 ALA A N 1
ATOM 1352 C CA . ALA A 1 169 ? 4.870 2.868 2.401 1.00 94.06 169 ALA A CA 1
ATOM 1353 C C . ALA A 1 169 ? 5.312 4.311 2.187 1.00 94.06 169 ALA A C 1
ATOM 1355 O O . ALA A 1 169 ? 4.706 5.244 2.720 1.00 94.06 169 ALA A O 1
ATOM 1356 N N . PHE A 1 170 ? 6.336 4.473 1.354 1.00 88.69 170 PHE A N 1
ATOM 1357 C CA . PHE A 1 170 ? 6.768 5.778 0.888 1.00 88.69 170 PHE A CA 1
ATOM 1358 C C . PHE A 1 170 ? 6.792 5.820 -0.634 1.00 88.69 170 PHE A C 1
ATOM 1360 O O . PHE A 1 170 ? 7.526 5.060 -1.271 1.00 88.69 170 PHE A O 1
ATOM 1367 N N . ASP A 1 171 ? 5.994 6.717 -1.192 1.00 84.12 171 ASP A N 1
ATOM 1368 C CA . ASP A 1 171 ? 5.882 6.946 -2.620 1.00 84.12 171 ASP A CA 1
ATOM 1369 C C . ASP A 1 171 ? 7.007 7.875 -3.106 1.00 84.12 171 ASP A C 1
ATOM 1371 O O . ASP A 1 171 ? 7.147 9.016 -2.645 1.00 84.12 171 ASP A O 1
ATOM 1375 N N . SER A 1 172 ? 7.865 7.347 -3.986 1.00 74.75 172 SER A N 1
ATOM 1376 C CA . SER A 1 172 ? 9.117 7.974 -4.419 1.00 74.75 172 SER A CA 1
ATOM 1377 C C . SER A 1 172 ? 9.383 7.764 -5.907 1.00 74.75 172 SER A C 1
ATOM 1379 O O . SER A 1 172 ? 9.397 6.633 -6.395 1.00 74.75 172 SER A O 1
ATOM 1381 N N . TYR A 1 173 ? 9.649 8.864 -6.620 1.00 66.19 173 TYR A N 1
ATOM 1382 C CA . TYR A 1 173 ? 9.641 8.918 -8.089 1.00 66.19 173 TYR A CA 1
ATOM 1383 C C . TYR A 1 173 ? 10.990 9.243 -8.740 1.00 66.19 173 TYR A C 1
ATOM 1385 O O . TYR A 1 173 ? 11.065 9.413 -9.958 1.00 66.19 173 TYR A O 1
ATOM 1393 N N . ASP A 1 174 ? 12.048 9.360 -7.943 1.00 68.12 174 ASP A N 1
ATOM 1394 C CA . ASP A 1 174 ? 13.218 10.145 -8.332 1.00 68.12 174 ASP A CA 1
ATOM 1395 C C . ASP A 1 174 ? 14.478 9.325 -8.658 1.00 68.12 174 ASP A C 1
ATOM 1397 O O . ASP A 1 174 ? 15.588 9.846 -8.586 1.00 68.12 174 ASP A O 1
ATOM 1401 N N . TYR A 1 175 ? 14.340 8.043 -9.013 1.00 74.69 175 TYR A N 1
ATOM 1402 C CA . TYR A 1 175 ? 15.472 7.151 -9.299 1.00 74.69 175 TYR A CA 1
ATOM 1403 C C . TYR A 1 175 ? 15.117 6.025 -10.275 1.00 74.69 175 TYR A C 1
ATOM 1405 O O . TYR A 1 175 ? 13.972 5.576 -10.340 1.00 74.69 175 TYR A O 1
ATOM 1413 N N . ASP A 1 176 ? 16.129 5.579 -11.020 1.00 80.31 176 ASP A N 1
ATOM 1414 C CA . ASP A 1 176 ? 16.100 4.382 -11.862 1.00 80.31 176 ASP A CA 1
ATOM 1415 C C . ASP A 1 176 ? 17.104 3.369 -11.308 1.00 80.31 176 ASP A C 1
ATOM 1417 O O . ASP A 1 176 ? 18.237 3.731 -10.975 1.00 80.31 176 ASP A O 1
ATOM 1421 N N . VAL A 1 177 ? 16.691 2.112 -11.183 1.00 83.56 177 VAL A N 1
ATOM 1422 C CA . VAL A 1 177 ? 17.556 1.035 -10.678 1.00 83.56 177 VAL A CA 1
ATOM 1423 C C . VAL A 1 177 ? 18.314 0.309 -11.787 1.00 83.56 177 VAL A C 1
ATOM 1425 O O . VAL A 1 177 ? 19.170 -0.523 -11.491 1.00 83.56 177 VAL A O 1
ATOM 1428 N N . ARG A 1 178 ? 18.028 0.615 -13.057 1.00 84.44 178 ARG A N 1
ATOM 1429 C CA . ARG A 1 178 ? 18.739 0.031 -14.192 1.00 84.44 178 ARG A CA 1
ATOM 1430 C C . ARG A 1 178 ? 20.171 0.585 -14.284 1.00 84.44 178 ARG A C 1
ATOM 1432 O O . ARG A 1 178 ? 20.362 1.799 -14.133 1.00 84.44 178 ARG A O 1
ATOM 1439 N N . PRO A 1 179 ? 21.182 -0.260 -14.561 1.00 79.25 179 PRO A N 1
ATOM 1440 C CA . PRO A 1 179 ? 22.590 0.151 -14.581 1.00 79.25 179 PRO A CA 1
ATOM 1441 C C . PRO A 1 179 ? 22.892 1.338 -15.507 1.00 79.25 179 PRO A C 1
ATOM 1443 O O . PRO A 1 179 ? 23.676 2.219 -15.166 1.00 79.25 179 PRO A O 1
ATOM 1446 N N . GLU A 1 180 ? 22.238 1.419 -16.664 1.00 76.25 180 GLU A N 1
ATOM 1447 C CA . GLU A 1 180 ? 22.443 2.480 -17.654 1.00 76.25 180 GLU A CA 1
ATOM 1448 C C . GLU A 1 180 ? 21.916 3.860 -17.212 1.00 76.25 180 GLU A C 1
ATOM 1450 O O . GLU A 1 180 ? 22.261 4.883 -17.809 1.00 76.25 180 GLU A O 1
ATOM 1455 N N . TYR A 1 181 ? 21.122 3.909 -16.138 1.00 69.38 181 TYR A N 1
ATOM 1456 C CA . TYR A 1 181 ? 20.558 5.130 -15.561 1.00 69.38 181 TYR A CA 1
ATOM 1457 C C . TYR A 1 181 ? 21.057 5.408 -14.134 1.00 69.38 181 TYR A C 1
ATOM 1459 O O . TYR A 1 181 ? 20.547 6.313 -13.475 1.00 69.38 181 TYR A O 1
ATOM 1467 N N . GLN A 1 182 ? 22.112 4.715 -13.686 1.00 64.12 182 GLN A N 1
ATOM 1468 C CA . GLN A 1 182 ? 22.665 4.760 -12.321 1.00 64.12 182 GLN A CA 1
ATOM 1469 C C . GLN A 1 182 ? 23.103 6.151 -11.806 1.00 64.12 182 GLN A C 1
ATOM 1471 O O . GLN A 1 182 ? 23.399 6.296 -10.627 1.00 64.12 182 GLN A O 1
ATOM 1476 N N . HIS A 1 183 ? 23.142 7.179 -12.660 1.00 61.69 183 HIS A N 1
ATOM 1477 C CA . HIS A 1 183 ? 23.471 8.564 -12.288 1.00 61.69 183 HIS A CA 1
ATOM 1478 C C . HIS A 1 183 ? 22.301 9.549 -12.472 1.00 61.69 183 HIS A C 1
ATOM 1480 O O . HIS A 1 183 ? 22.484 10.760 -12.334 1.00 61.69 183 HIS A O 1
ATOM 1486 N N . LYS A 1 184 ? 21.098 9.069 -12.821 1.00 62.16 184 LYS A N 1
ATOM 1487 C CA . LYS A 1 184 ? 19.918 9.914 -13.051 1.00 62.16 184 LYS A CA 1
ATOM 1488 C C . LYS A 1 184 ? 18.967 9.865 -11.861 1.00 62.16 184 LYS A C 1
ATOM 1490 O O . LYS A 1 184 ? 18.029 9.071 -11.832 1.00 62.16 184 LYS A O 1
ATOM 1495 N N . PHE A 1 185 ? 19.182 10.783 -10.923 1.00 65.25 185 PHE A N 1
ATOM 1496 C CA . PHE A 1 185 ? 18.275 11.028 -9.804 1.00 65.25 185 PHE A CA 1
ATOM 1497 C C . PHE A 1 185 ? 17.722 12.447 -9.889 1.00 65.25 185 PHE A C 1
ATOM 1499 O O . PHE A 1 185 ? 18.492 13.405 -10.002 1.00 65.25 185 PHE A O 1
ATOM 1506 N N . SER A 1 186 ? 16.400 12.616 -9.842 1.00 52.94 186 SER A N 1
ATOM 1507 C CA . SER A 1 186 ? 15.818 13.948 -9.660 1.00 52.94 186 SER A CA 1
ATOM 1508 C C . SER A 1 186 ? 16.093 14.362 -8.220 1.00 52.94 186 SER A C 1
ATOM 1510 O O . SER A 1 186 ? 15.668 13.717 -7.273 1.00 52.94 186 SER A O 1
ATOM 1512 N N . GLY A 1 187 ? 16.879 15.418 -8.030 1.00 50.75 187 GLY A N 1
ATOM 1513 C CA . GLY A 1 187 ? 17.392 15.839 -6.726 1.00 50.75 187 GLY A CA 1
ATOM 1514 C C . GLY A 1 187 ? 16.348 16.353 -5.722 1.00 50.75 187 GLY A C 1
ATOM 1515 O O . GLY A 1 187 ? 16.647 17.303 -5.005 1.00 50.75 187 GLY A O 1
ATOM 1516 N N . ALA A 1 188 ? 15.146 15.779 -5.624 1.00 50.75 188 ALA A N 1
ATOM 1517 C CA . ALA A 1 188 ? 14.145 16.129 -4.615 1.00 50.75 188 ALA A CA 1
ATOM 1518 C C . ALA A 1 188 ? 14.711 16.094 -3.186 1.00 50.75 188 ALA A C 1
ATOM 1520 O O . ALA A 1 188 ? 14.368 16.941 -2.363 1.00 50.75 188 ALA A O 1
ATOM 1521 N N . PHE A 1 189 ? 15.660 15.190 -2.924 1.00 49.41 189 PHE A N 1
ATOM 1522 C CA . PHE A 1 189 ? 16.347 15.061 -1.637 1.00 49.41 189 PHE A CA 1
ATOM 1523 C C . PHE A 1 189 ? 17.530 16.009 -1.412 1.00 49.41 189 PHE A C 1
ATOM 1525 O O . PHE A 1 189 ? 18.094 16.011 -0.319 1.00 49.41 189 PHE A O 1
ATOM 1532 N N . THR A 1 190 ? 17.881 16.874 -2.372 1.00 48.12 190 THR A N 1
ATOM 1533 C CA . THR A 1 190 ? 18.935 17.893 -2.166 1.00 48.12 190 THR A CA 1
ATOM 1534 C C . THR A 1 190 ? 18.619 18.868 -1.024 1.00 48.12 190 THR A C 1
ATOM 1536 O O . THR A 1 190 ? 19.497 19.612 -0.596 1.00 48.12 190 THR A O 1
ATOM 1539 N N . LYS A 1 191 ? 17.389 18.847 -0.486 1.00 48.53 191 LYS A N 1
ATOM 1540 C CA . LYS A 1 191 ? 16.936 19.710 0.610 1.00 48.53 191 LYS A CA 1
ATOM 1541 C C . LYS A 1 191 ? 16.834 19.059 1.991 1.00 48.53 191 LYS A C 1
ATOM 1543 O O . LYS A 1 191 ? 16.607 19.804 2.934 1.00 48.53 191 LYS A O 1
ATOM 1548 N N . LEU A 1 192 ? 17.110 17.761 2.169 1.00 49.09 192 LEU A N 1
ATOM 1549 C CA . LEU A 1 192 ? 17.282 17.177 3.518 1.00 49.09 192 LEU A CA 1
ATOM 1550 C C . LEU A 1 192 ? 18.653 17.501 4.163 1.00 49.09 192 LEU A C 1
ATOM 1552 O O . LEU A 1 192 ? 19.141 16.766 5.012 1.00 49.09 192 LEU A O 1
ATOM 1556 N N . GLN A 1 193 ? 19.253 18.620 3.739 1.00 45.69 193 GLN A N 1
ATOM 1557 C CA . GLN A 1 193 ? 20.329 19.386 4.385 1.00 45.69 193 GLN A CA 1
ATOM 1558 C C . GLN A 1 193 ? 21.569 18.635 4.893 1.00 45.69 193 GLN A C 1
ATOM 1560 O O . GLN A 1 193 ? 22.291 19.141 5.745 1.00 45.69 193 GLN A O 1
ATOM 1565 N N . GLU A 1 194 ? 21.937 17.516 4.280 1.00 51.81 194 GLU A N 1
ATOM 1566 C CA . GLU A 1 194 ? 23.297 16.986 4.393 1.00 51.81 194 GLU A CA 1
ATOM 1567 C C . GLU A 1 194 ? 23.807 16.578 3.018 1.00 51.81 194 GLU A C 1
ATOM 1569 O O . GLU A 1 194 ? 23.036 16.110 2.176 1.00 51.81 194 GLU A O 1
ATOM 1574 N N . LYS A 1 195 ? 25.117 16.750 2.789 1.00 51.56 195 LYS A N 1
ATOM 1575 C CA . LYS A 1 195 ? 25.808 16.153 1.641 1.00 51.56 195 LYS A CA 1
ATOM 1576 C C . LYS A 1 195 ? 25.462 14.667 1.644 1.00 51.56 195 LYS A C 1
ATOM 1578 O O . LYS A 1 195 ? 25.927 13.937 2.518 1.00 51.56 195 LYS A O 1
ATOM 1583 N N . MET A 1 196 ? 24.609 14.228 0.718 1.00 55.66 196 MET A N 1
ATOM 1584 C CA . MET A 1 196 ? 24.429 12.797 0.521 1.00 55.66 196 MET A CA 1
ATOM 1585 C C . MET A 1 196 ? 25.815 12.205 0.232 1.00 55.66 196 MET A C 1
ATOM 1587 O O . MET A 1 196 ? 26.620 12.877 -0.424 1.00 55.66 196 MET A O 1
ATOM 1591 N N . PRO A 1 197 ? 26.126 11.004 0.752 1.00 61.62 197 PRO A N 1
ATOM 1592 C CA . PRO A 1 197 ? 27.350 10.316 0.360 1.00 61.62 197 PRO A CA 1
ATOM 1593 C C . PRO A 1 197 ? 27.405 10.217 -1.170 1.00 61.62 197 PRO A C 1
ATOM 1595 O O . PRO A 1 197 ? 26.374 10.349 -1.833 1.00 61.62 197 PRO A O 1
ATOM 1598 N N . GLU A 1 198 ? 28.588 10.005 -1.743 1.00 66.00 198 GLU A N 1
ATOM 1599 C CA . GLU A 1 198 ? 28.662 9.671 -3.166 1.00 66.00 198 GLU A CA 1
ATOM 1600 C C . GLU A 1 198 ? 27.789 8.434 -3.415 1.00 66.00 198 GLU A C 1
ATOM 1602 O O . GLU A 1 198 ? 28.037 7.359 -2.873 1.00 66.00 198 GLU A O 1
ATOM 1607 N N . ILE A 1 199 ? 26.699 8.634 -4.156 1.00 71.25 199 ILE A N 1
ATOM 1608 C CA . ILE A 1 199 ? 25.734 7.598 -4.511 1.00 71.25 199 ILE A CA 1
ATOM 1609 C C . ILE A 1 199 ? 26.016 7.223 -5.955 1.00 71.25 199 ILE A C 1
ATOM 1611 O O . ILE A 1 199 ? 25.899 8.050 -6.860 1.00 71.25 199 ILE A O 1
ATOM 1615 N N . ASP A 1 200 ? 26.399 5.970 -6.151 1.00 75.88 200 ASP A N 1
ATOM 1616 C CA . ASP A 1 200 ? 26.835 5.421 -7.431 1.00 75.88 200 ASP A CA 1
ATOM 1617 C C . ASP A 1 200 ? 25.719 4.695 -8.199 1.00 75.88 200 ASP A C 1
ATOM 1619 O O . ASP A 1 200 ? 25.903 4.374 -9.371 1.00 75.88 200 ASP A O 1
ATOM 1623 N N . SER A 1 201 ? 24.566 4.449 -7.561 1.00 81.69 201 SER A N 1
ATOM 1624 C CA . SER A 1 201 ? 23.460 3.671 -8.126 1.00 81.69 201 SER A CA 1
ATOM 1625 C C . SER A 1 201 ? 22.092 4.009 -7.526 1.00 81.69 201 SER A C 1
ATOM 1627 O O . SER A 1 201 ? 21.979 4.484 -6.392 1.00 81.69 201 SER A O 1
ATOM 1629 N N . GLY A 1 202 ? 21.017 3.724 -8.274 1.00 79.50 202 GLY A N 1
ATOM 1630 C CA . GLY A 1 202 ? 19.644 3.944 -7.802 1.00 79.50 202 GLY A CA 1
ATOM 1631 C C . GLY A 1 202 ? 19.243 3.026 -6.656 1.00 79.50 202 GLY A C 1
ATOM 1632 O O . GLY A 1 202 ? 18.498 3.436 -5.766 1.00 79.50 202 GLY A O 1
ATOM 1633 N N . GLU A 1 203 ? 19.814 1.821 -6.609 1.00 86.62 203 GLU A N 1
ATOM 1634 C CA . GLU A 1 203 ? 19.692 0.935 -5.453 1.00 86.62 203 GLU A CA 1
ATOM 1635 C C . GLU A 1 203 ? 20.333 1.567 -4.203 1.00 86.62 203 GLU A C 1
ATOM 1637 O O . GLU A 1 203 ? 19.681 1.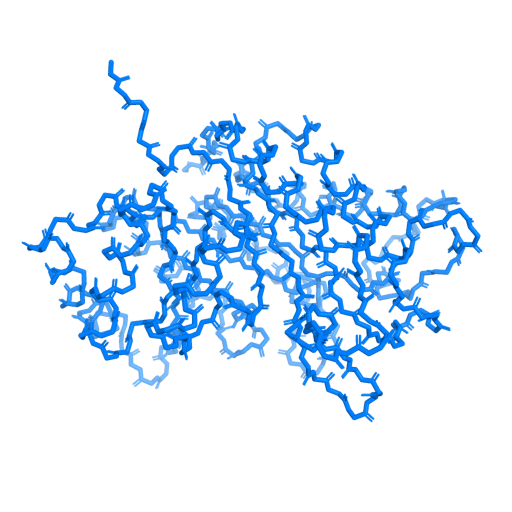640 -3.156 1.00 86.62 203 GLU A O 1
ATOM 1642 N N . ALA A 1 204 ? 21.568 2.080 -4.299 1.00 83.88 204 ALA A N 1
ATOM 1643 C CA . ALA A 1 204 ? 22.231 2.750 -3.178 1.00 83.88 204 ALA A CA 1
ATOM 1644 C C . ALA A 1 204 ? 21.467 4.005 -2.722 1.00 83.88 204 ALA A C 1
ATOM 1646 O O . ALA A 1 204 ? 21.319 4.231 -1.512 1.00 83.88 204 ALA A O 1
ATOM 1647 N N . TYR A 1 205 ? 20.921 4.776 -3.673 1.00 80.50 205 TYR A N 1
ATOM 1648 C CA . TYR A 1 205 ? 20.048 5.916 -3.393 1.00 80.50 205 TYR A CA 1
ATOM 1649 C C . TYR A 1 205 ? 18.841 5.490 -2.552 1.00 80.50 205 TYR A C 1
ATOM 1651 O O . TYR A 1 205 ? 18.647 5.998 -1.444 1.00 80.50 205 TYR A O 1
ATOM 1659 N N . TYR A 1 206 ? 18.063 4.519 -3.043 1.00 85.06 206 TYR A N 1
ATOM 1660 C CA . TYR A 1 206 ? 16.828 4.099 -2.390 1.00 85.06 206 TYR A CA 1
ATOM 1661 C C . TYR A 1 206 ? 17.082 3.485 -1.009 1.00 85.06 206 TYR A C 1
ATOM 1663 O O . TYR A 1 206 ? 16.372 3.796 -0.053 1.00 85.06 206 TYR A O 1
ATOM 1671 N N . ARG A 1 207 ? 18.123 2.656 -0.862 1.00 88.25 207 ARG A N 1
ATOM 1672 C CA . ARG A 1 207 ? 18.486 2.056 0.434 1.00 88.25 207 ARG A CA 1
ATOM 1673 C C . ARG A 1 207 ? 18.876 3.113 1.464 1.00 88.25 207 ARG A C 1
ATOM 1675 O O . ARG A 1 207 ? 18.416 3.052 2.604 1.00 88.25 207 ARG A O 1
ATOM 1682 N N . THR A 1 208 ? 19.688 4.091 1.063 1.00 83.00 208 THR A N 1
ATOM 1683 C CA . THR A 1 208 ? 20.083 5.211 1.931 1.00 83.00 208 THR A CA 1
ATOM 1684 C C . THR A 1 208 ? 18.863 6.028 2.346 1.00 83.00 208 THR A C 1
ATOM 1686 O O . THR A 1 208 ? 18.696 6.351 3.523 1.00 83.00 208 THR A O 1
ATOM 1689 N N . TYR A 1 209 ? 17.987 6.318 1.386 1.00 80.38 209 TYR A N 1
ATOM 1690 C CA . TYR A 1 209 ? 16.733 7.028 1.597 1.00 80.38 209 TYR A CA 1
ATOM 1691 C C . TYR A 1 209 ? 15.812 6.307 2.595 1.00 80.38 209 TYR A C 1
ATOM 1693 O O . TYR A 1 209 ? 15.429 6.884 3.615 1.00 80.38 209 TYR A O 1
ATOM 1701 N N . LEU A 1 210 ? 15.510 5.032 2.348 1.00 87.06 210 LEU A N 1
ATOM 1702 C CA . LEU A 1 210 ? 14.631 4.239 3.202 1.00 87.06 210 LEU A CA 1
ATOM 1703 C C . LEU A 1 210 ? 15.198 4.100 4.617 1.00 87.06 210 LEU A C 1
ATOM 1705 O O . LEU A 1 210 ? 14.450 4.194 5.588 1.00 87.06 210 LEU A O 1
ATOM 1709 N N . LYS A 1 211 ? 16.519 3.921 4.752 1.00 88.06 211 LYS A N 1
ATOM 1710 C CA . LYS A 1 211 ? 17.177 3.894 6.062 1.00 88.06 211 LYS A CA 1
ATOM 1711 C C . LYS A 1 211 ? 16.937 5.197 6.826 1.00 88.06 211 LYS A C 1
ATOM 1713 O O . LYS A 1 211 ? 16.517 5.139 7.976 1.00 88.06 211 LYS A O 1
ATOM 1718 N N . LYS A 1 212 ? 17.146 6.356 6.190 1.00 82.81 212 LYS A N 1
ATOM 1719 C CA . LYS A 1 212 ? 16.919 7.661 6.832 1.00 82.81 212 LYS A CA 1
ATOM 1720 C C . LYS A 1 212 ? 15.485 7.809 7.334 1.00 82.81 212 LYS A C 1
ATOM 1722 O O . LYS A 1 212 ? 15.289 8.256 8.455 1.00 82.81 212 LYS A O 1
ATOM 1727 N N . LEU A 1 213 ? 14.493 7.398 6.546 1.00 84.56 213 LEU A N 1
ATOM 1728 C CA . LEU A 1 213 ? 13.095 7.449 6.978 1.00 84.56 213 LEU A CA 1
ATOM 1729 C C . LEU A 1 213 ? 12.788 6.511 8.141 1.00 84.56 213 LEU A C 1
ATOM 1731 O O . LEU A 1 213 ? 12.061 6.889 9.055 1.00 84.56 213 LEU A O 1
ATOM 1735 N N . LYS A 1 214 ? 13.350 5.299 8.127 1.00 87.44 214 LYS A N 1
ATOM 1736 C CA . LYS A 1 214 ? 13.216 4.357 9.243 1.00 87.44 214 LYS A CA 1
ATOM 1737 C C . LYS A 1 214 ? 13.821 4.899 10.527 1.00 87.44 214 LYS A C 1
ATOM 1739 O O . LYS A 1 214 ? 13.196 4.774 11.573 1.00 87.44 214 LYS A O 1
ATOM 1744 N N . ASP A 1 215 ? 14.976 5.549 10.432 1.00 85.44 215 ASP A N 1
ATOM 1745 C CA . ASP A 1 215 ? 15.665 6.143 11.580 1.00 85.44 215 ASP A CA 1
ATOM 1746 C C . ASP A 1 215 ? 14.855 7.292 12.231 1.00 85.44 215 ASP A C 1
ATOM 1748 O O . ASP A 1 215 ? 15.081 7.613 13.397 1.00 85.44 215 ASP A O 1
ATOM 1752 N N . LEU A 1 216 ? 13.882 7.890 11.522 1.00 82.81 216 LEU A N 1
ATOM 1753 C CA . LEU A 1 216 ? 12.964 8.891 12.088 1.00 82.81 216 LEU A CA 1
ATOM 1754 C C . LEU A 1 216 ? 11.853 8.276 12.958 1.00 82.81 216 LEU A C 1
ATOM 1756 O O . LEU A 1 216 ? 11.298 8.967 13.814 1.00 82.81 216 LEU A O 1
ATOM 1760 N N . MET A 1 217 ? 11.498 7.008 12.741 1.00 86.31 217 MET A N 1
ATOM 1761 C CA . MET A 1 217 ? 10.359 6.358 13.396 1.00 86.31 217 MET A CA 1
ATOM 1762 C C . MET A 1 217 ? 10.719 5.831 14.794 1.00 86.31 217 MET A C 1
ATOM 1764 O O . MET A 1 217 ? 11.829 5.365 15.045 1.00 86.31 217 MET A O 1
ATOM 1768 N N . LEU A 1 218 ? 9.763 5.881 15.729 1.00 82.25 218 LEU A N 1
ATOM 1769 C CA . LEU A 1 218 ? 9.907 5.272 17.060 1.00 82.25 218 LEU A CA 1
ATOM 1770 C C . LEU A 1 218 ? 9.546 3.781 17.064 1.00 82.25 218 LEU A C 1
ATOM 1772 O O . LEU A 1 218 ? 10.101 3.023 17.867 1.00 82.25 218 LEU A O 1
ATOM 1776 N N . GLY A 1 219 ? 8.604 3.380 16.208 1.00 82.88 219 GLY A N 1
ATOM 1777 C CA . GLY A 1 219 ? 8.190 1.991 16.008 1.00 82.88 219 GLY A CA 1
ATOM 1778 C C . GLY A 1 219 ? 8.972 1.283 14.899 1.00 82.88 219 GLY A C 1
ATOM 1779 O O . GLY A 1 219 ? 9.675 1.910 14.110 1.00 82.88 219 GLY A O 1
ATOM 1780 N N . GLU A 1 220 ? 8.813 -0.038 14.824 1.00 88.25 220 GLU A N 1
ATOM 1781 C CA . GLU A 1 220 ? 9.269 -0.859 13.695 1.00 88.25 220 GLU A CA 1
ATOM 1782 C C . GLU A 1 220 ? 8.036 -1.362 12.911 1.00 88.25 220 GLU A C 1
ATOM 1784 O O . GLU A 1 220 ? 7.617 -2.508 13.124 1.00 88.25 220 GLU A O 1
ATOM 1789 N N . PRO A 1 221 ? 7.397 -0.514 12.074 1.00 92.38 221 PRO A N 1
ATOM 1790 C CA . PRO A 1 221 ? 6.247 -0.919 11.270 1.00 92.38 221 PRO A CA 1
ATOM 1791 C C . PRO A 1 221 ? 6.645 -1.922 10.185 1.00 92.38 221 PRO A C 1
ATOM 1793 O O . PRO A 1 221 ? 7.804 -1.996 9.767 1.00 92.38 221 PRO A O 1
ATOM 1796 N N . ASN A 1 222 ? 5.655 -2.650 9.676 1.00 95.00 222 ASN A N 1
ATOM 1797 C CA . ASN A 1 222 ? 5.802 -3.436 8.463 1.00 95.00 222 ASN A CA 1
ATOM 1798 C C . ASN A 1 222 ? 6.042 -2.506 7.267 1.00 95.00 222 ASN A C 1
ATOM 1800 O O . ASN A 1 222 ? 5.281 -1.567 7.030 1.00 95.00 222 ASN A O 1
ATOM 1804 N N . ILE A 1 223 ? 7.077 -2.777 6.485 1.00 95.31 223 ILE A N 1
ATOM 1805 C CA . ILE A 1 223 ? 7.463 -1.929 5.362 1.00 95.31 223 ILE A CA 1
ATOM 1806 C C . ILE A 1 223 ? 6.818 -2.438 4.083 1.00 95.31 223 ILE A C 1
ATOM 1808 O O . ILE A 1 223 ? 6.980 -3.595 3.684 1.00 95.31 223 ILE A O 1
ATOM 1812 N N . TRP A 1 224 ? 6.102 -1.535 3.433 1.00 96.56 224 TRP A N 1
ATOM 1813 C CA . TRP A 1 224 ? 5.529 -1.720 2.118 1.00 96.56 224 TRP A CA 1
ATOM 1814 C C . TRP A 1 224 ? 6.355 -0.957 1.093 1.00 96.56 224 TRP A C 1
ATOM 1816 O O . TRP A 1 224 ? 6.673 0.220 1.266 1.00 96.56 224 TRP A O 1
ATOM 1826 N N . PHE A 1 225 ? 6.689 -1.633 0.003 1.00 94.94 225 PHE A N 1
ATOM 1827 C CA . PHE A 1 225 ? 7.383 -1.019 -1.117 1.00 94.94 225 PHE A CA 1
ATOM 1828 C C . PHE A 1 225 ? 6.379 -0.527 -2.150 1.00 94.94 225 PHE A C 1
ATOM 1830 O O . PHE A 1 225 ? 5.378 -1.198 -2.405 1.00 94.94 225 PHE A O 1
ATOM 1837 N N . TYR A 1 226 ? 6.663 0.628 -2.753 1.00 90.50 226 TYR A N 1
ATOM 1838 C CA . TYR A 1 226 ? 5.735 1.336 -3.636 1.00 90.50 226 TYR A CA 1
ATOM 1839 C C . TYR A 1 226 ? 6.340 1.563 -5.038 1.00 90.50 226 TYR A C 1
ATOM 1841 O O . TYR A 1 226 ? 6.739 2.680 -5.367 1.00 90.50 226 TYR A O 1
ATOM 1849 N N . PRO A 1 227 ? 6.522 0.506 -5.861 1.00 88.25 227 PRO A N 1
ATOM 1850 C CA . PRO A 1 227 ? 7.114 0.643 -7.190 1.00 88.25 227 PRO A CA 1
ATOM 1851 C C . PRO A 1 227 ? 6.192 1.393 -8.147 1.00 88.25 227 PRO A C 1
ATOM 1853 O O . PRO A 1 227 ? 4.989 1.140 -8.177 1.00 88.25 227 PRO A O 1
ATOM 1856 N N . ASN A 1 228 ? 6.773 2.199 -9.035 1.00 80.12 228 ASN A N 1
ATOM 1857 C CA . ASN A 1 228 ? 6.067 2.672 -10.222 1.00 80.12 228 ASN A CA 1
ATOM 1858 C C . ASN A 1 228 ? 5.747 1.502 -11.161 1.00 80.12 228 ASN A C 1
ATOM 1860 O O . ASN A 1 228 ? 6.614 0.682 -11.460 1.00 80.12 228 ASN A O 1
ATOM 1864 N N . ALA A 1 229 ? 4.510 1.457 -11.648 1.00 77.75 229 ALA A N 1
ATOM 1865 C CA . ALA A 1 229 ? 3.991 0.370 -12.468 1.00 77.75 229 ALA A CA 1
ATOM 1866 C C . ALA A 1 229 ? 3.120 0.912 -13.612 1.00 77.75 229 ALA A C 1
ATOM 1868 O O . ALA A 1 229 ? 1.954 0.559 -13.743 1.00 77.75 229 ALA A O 1
ATOM 1869 N N . ARG A 1 230 ? 3.649 1.843 -14.413 1.00 68.94 230 ARG A N 1
ATOM 1870 C CA . ARG A 1 230 ? 2.935 2.455 -15.551 1.00 68.94 230 ARG A CA 1
ATOM 1871 C C . ARG A 1 230 ? 3.907 2.951 -16.611 1.00 68.94 230 ARG A C 1
ATOM 1873 O O . ARG A 1 230 ? 5.046 3.287 -16.282 1.00 68.94 230 ARG A O 1
ATOM 1880 N N . GLN A 1 231 ? 3.438 3.117 -17.848 1.00 68.75 231 GLN A N 1
ATOM 1881 C CA . GLN A 1 231 ? 4.223 3.847 -18.841 1.00 68.75 231 GLN A CA 1
ATOM 1882 C C . GLN A 1 231 ? 4.146 5.354 -18.578 1.00 68.75 231 GLN A C 1
ATOM 1884 O O . GLN A 1 231 ? 3.046 5.899 -18.538 1.00 68.75 231 GLN A O 1
ATOM 1889 N N . ASN A 1 232 ? 5.287 6.030 -18.419 1.00 70.19 232 ASN A N 1
ATOM 1890 C CA . ASN A 1 232 ? 5.383 7.495 -18.284 1.00 70.19 232 ASN A CA 1
ATOM 1891 C C . ASN A 1 232 ? 6.806 7.977 -18.634 1.00 70.19 232 ASN A C 1
ATOM 1893 O O . ASN A 1 232 ? 7.749 7.190 -18.640 1.00 70.19 232 ASN A O 1
ATOM 1897 N N . MET A 1 233 ? 6.974 9.276 -18.869 1.00 61.34 233 MET A N 1
ATOM 1898 C CA . MET A 1 233 ? 8.240 9.965 -18.630 1.00 61.34 233 MET A CA 1
ATOM 1899 C C . MET A 1 233 ? 8.435 10.157 -17.121 1.00 61.34 233 MET A C 1
ATOM 1901 O O . MET A 1 233 ? 7.606 10.753 -16.435 1.00 61.34 233 MET A O 1
ATOM 1905 N N . THR A 1 234 ? 9.528 9.639 -16.581 1.00 64.19 234 THR A N 1
ATOM 1906 C CA . THR A 1 234 ? 9.887 9.847 -15.179 1.00 64.19 234 THR A CA 1
ATOM 1907 C C . THR A 1 234 ? 10.339 11.286 -14.946 1.00 64.19 234 THR A C 1
ATOM 1909 O O . THR A 1 234 ? 10.769 11.984 -15.869 1.00 64.19 234 THR A O 1
ATOM 1912 N N . TRP A 1 235 ? 10.290 11.732 -13.690 1.00 56.66 235 TRP A N 1
ATOM 1913 C CA . TRP A 1 235 ? 10.802 13.049 -13.292 1.00 56.66 235 TRP A CA 1
ATOM 1914 C C . TRP A 1 235 ? 12.310 13.201 -13.551 1.00 56.66 235 TRP A C 1
ATOM 1916 O O . TRP A 1 235 ? 12.789 14.312 -13.768 1.00 56.66 235 TRP A O 1
ATOM 1926 N N . GLY A 1 236 ? 13.041 12.082 -13.626 1.00 55.31 236 GLY A N 1
ATOM 1927 C CA . GLY A 1 236 ? 14.445 12.014 -14.037 1.00 55.31 236 GLY A CA 1
ATOM 1928 C C . GLY A 1 236 ? 14.687 12.077 -15.555 1.00 55.31 236 GLY A C 1
ATOM 1929 O O . GLY A 1 236 ? 15.832 11.950 -15.993 1.00 55.31 236 GLY A O 1
ATOM 1930 N N . GLY A 1 237 ? 13.641 12.266 -16.371 1.00 60.28 237 GLY A N 1
ATOM 1931 C CA . GLY A 1 237 ? 13.751 12.512 -17.813 1.00 60.28 237 GLY A CA 1
ATOM 1932 C C . GLY A 1 237 ? 13.988 11.268 -18.677 1.00 60.28 237 GLY A C 1
ATOM 1933 O O . GLY A 1 237 ? 14.501 11.389 -19.789 1.00 60.28 237 GLY A O 1
ATOM 1934 N N . TYR A 1 238 ? 13.642 10.076 -18.192 1.00 67.56 238 TYR A N 1
ATOM 1935 C CA . TYR A 1 238 ? 13.721 8.816 -18.943 1.00 67.56 238 TYR A CA 1
ATOM 1936 C C . TYR A 1 238 ? 12.348 8.132 -19.000 1.00 67.56 238 TYR A C 1
ATOM 1938 O O . TYR A 1 238 ? 11.411 8.539 -18.317 1.00 67.56 238 TYR A O 1
ATOM 1946 N N . LYS A 1 239 ? 12.191 7.118 -19.854 1.00 73.81 239 LYS A N 1
ATOM 1947 C CA . LYS A 1 239 ? 10.917 6.409 -20.006 1.00 73.81 239 LYS A CA 1
ATOM 1948 C C . LYS A 1 239 ? 10.821 5.289 -18.966 1.00 73.81 239 LYS A C 1
ATOM 1950 O O . LYS A 1 239 ? 11.719 4.456 -18.867 1.00 73.81 239 LYS A O 1
ATOM 1955 N N . SER A 1 240 ? 9.723 5.278 -18.220 1.00 78.06 240 SER A N 1
ATOM 1956 C CA . SER A 1 240 ? 9.219 4.101 -17.518 1.00 78.06 240 SER A CA 1
ATOM 1957 C C . SER A 1 240 ? 8.581 3.198 -18.570 1.00 78.06 240 SER A C 1
ATOM 1959 O O . SER A 1 240 ? 7.442 3.421 -18.969 1.00 78.06 240 SER A O 1
ATOM 1961 N N . ASP A 1 241 ? 9.354 2.280 -19.133 1.00 86.50 241 ASP A N 1
ATOM 1962 C CA . ASP A 1 241 ? 8.915 1.258 -20.086 1.00 86.50 241 ASP A CA 1
ATOM 1963 C C . ASP A 1 241 ? 8.736 -0.103 -19.386 1.00 86.50 241 ASP A C 1
ATOM 1965 O O . ASP A 1 241 ? 8.774 -0.191 -18.156 1.00 86.50 241 ASP A O 1
ATOM 1969 N N . GLU A 1 242 ? 8.486 -1.163 -20.161 1.00 91.44 242 GLU A N 1
ATOM 1970 C CA . GLU A 1 242 ? 8.291 -2.508 -19.610 1.00 91.44 242 GLU A CA 1
ATOM 1971 C C . GLU A 1 242 ? 9.525 -2.971 -18.817 1.00 91.44 242 GLU A C 1
ATOM 1973 O O . GLU A 1 242 ? 9.382 -3.499 -17.715 1.00 91.44 242 GLU A O 1
ATOM 1978 N N . ASP A 1 243 ? 10.734 -2.718 -19.332 1.00 90.62 243 ASP A N 1
ATOM 1979 C CA . ASP A 1 243 ? 11.986 -3.121 -18.683 1.00 90.62 243 ASP A CA 1
ATOM 1980 C C . ASP A 1 243 ? 12.241 -2.334 -17.395 1.00 90.62 243 ASP A C 1
ATOM 1982 O O . ASP A 1 243 ? 12.634 -2.925 -16.389 1.00 90.62 243 ASP A O 1
ATOM 1986 N N . TYR A 1 244 ? 11.951 -1.029 -17.378 1.00 88.88 244 TYR A N 1
ATOM 1987 C CA . TYR A 1 244 ? 11.958 -0.231 -16.151 1.00 88.88 244 TYR A CA 1
ATOM 1988 C C . TYR A 1 244 ? 11.024 -0.824 -15.090 1.00 88.88 244 TYR A C 1
ATOM 1990 O O . TYR A 1 244 ? 11.428 -1.036 -13.946 1.00 88.88 244 TYR A O 1
ATOM 1998 N N . CYS A 1 245 ? 9.776 -1.119 -15.467 1.00 90.81 245 CYS A N 1
ATOM 1999 C CA . CYS A 1 245 ? 8.769 -1.622 -14.536 1.00 90.81 245 CYS A CA 1
ATOM 2000 C C . CYS A 1 245 ? 9.135 -3.013 -13.991 1.00 90.81 245 CYS A C 1
ATOM 2002 O O . CYS A 1 245 ? 8.944 -3.269 -12.799 1.00 90.81 245 CYS A O 1
ATOM 2004 N N . ILE A 1 246 ? 9.703 -3.890 -14.830 1.00 94.12 246 ILE A N 1
ATOM 2005 C CA . ILE A 1 246 ? 10.234 -5.195 -14.408 1.00 94.12 246 ILE A CA 1
ATOM 2006 C C . ILE A 1 246 ? 11.412 -5.006 -13.447 1.00 94.12 246 ILE A C 1
ATOM 2008 O O . ILE A 1 246 ? 11.378 -5.554 -12.347 1.00 94.12 246 ILE A O 1
ATOM 2012 N N . ALA A 1 247 ? 12.409 -4.195 -13.813 1.00 92.00 247 ALA A N 1
ATOM 2013 C CA . ALA A 1 247 ? 13.599 -3.973 -12.992 1.00 92.00 247 ALA A CA 1
ATOM 2014 C C . ALA A 1 247 ? 13.244 -3.401 -11.611 1.00 92.00 247 ALA A C 1
ATOM 2016 O O . ALA A 1 247 ? 13.751 -3.869 -10.590 1.00 92.00 247 ALA A O 1
ATOM 2017 N N . HIS A 1 248 ? 12.318 -2.438 -11.556 1.00 91.31 248 HIS A N 1
ATOM 2018 C CA . HIS A 1 248 ? 11.823 -1.897 -10.293 1.00 91.31 248 HIS A CA 1
ATOM 2019 C C . HIS A 1 248 ? 11.061 -2.953 -9.482 1.00 91.31 248 HIS A C 1
ATOM 2021 O O . HIS A 1 248 ? 11.332 -3.102 -8.291 1.00 91.31 248 HIS A O 1
ATOM 2027 N N . LEU A 1 249 ? 10.153 -3.724 -10.092 1.00 94.94 249 LEU A N 1
ATOM 2028 C CA . LEU A 1 249 ? 9.435 -4.793 -9.389 1.00 94.94 249 LEU A CA 1
ATOM 2029 C C . LEU A 1 249 ? 10.399 -5.822 -8.777 1.00 94.94 249 LEU A C 1
ATOM 2031 O O . LEU A 1 249 ? 10.244 -6.190 -7.613 1.00 94.94 249 LEU A O 1
ATOM 2035 N N . GLU A 1 250 ? 11.405 -6.262 -9.531 1.00 95.44 250 GLU A N 1
ATOM 2036 C CA . GLU A 1 250 ? 12.407 -7.225 -9.064 1.00 95.44 250 GLU A CA 1
ATOM 2037 C C . GLU A 1 250 ? 13.279 -6.656 -7.942 1.00 95.44 250 GLU A C 1
ATOM 2039 O O . GLU A 1 250 ? 13.497 -7.327 -6.928 1.00 95.44 250 GLU A O 1
ATOM 2044 N N . PHE A 1 251 ? 13.720 -5.403 -8.077 1.00 94.12 251 PHE A N 1
ATOM 2045 C CA . PHE A 1 251 ? 14.456 -4.695 -7.033 1.00 94.12 251 PHE A CA 1
ATOM 2046 C C . PHE A 1 251 ? 13.656 -4.616 -5.729 1.00 94.12 251 PHE A C 1
ATOM 2048 O O . PHE A 1 251 ? 14.157 -4.958 -4.658 1.00 94.12 251 PHE A O 1
ATOM 2055 N N . PHE A 1 252 ? 12.386 -4.229 -5.805 1.00 95.50 252 PHE A N 1
ATOM 2056 C CA . PHE A 1 252 ? 11.539 -4.111 -4.625 1.00 95.50 252 PHE A CA 1
ATOM 2057 C C . PHE A 1 252 ? 11.154 -5.452 -4.011 1.00 95.50 252 PHE A C 1
ATOM 2059 O O . PHE A 1 252 ? 11.062 -5.564 -2.790 1.00 95.50 252 PHE A O 1
ATOM 2066 N N . LEU A 1 253 ? 10.998 -6.492 -4.828 1.00 96.75 253 LEU A N 1
ATOM 2067 C CA . LEU A 1 253 ? 10.803 -7.850 -4.336 1.00 96.75 253 LEU A CA 1
ATOM 2068 C C . LEU A 1 253 ? 12.050 -8.373 -3.607 1.00 96.75 253 LEU A C 1
ATOM 2070 O O . LEU A 1 253 ? 11.919 -9.054 -2.589 1.00 96.75 253 LEU A O 1
ATOM 2074 N N . LYS A 1 254 ? 13.255 -8.035 -4.087 1.00 96.75 254 LYS A N 1
ATOM 2075 C CA . LYS A 1 254 ? 14.518 -8.293 -3.376 1.00 96.75 254 LYS A CA 1
ATOM 2076 C C . LYS A 1 254 ? 14.530 -7.575 -2.024 1.00 96.75 254 LYS A C 1
ATOM 2078 O O . LYS A 1 254 ? 14.738 -8.232 -1.008 1.00 96.75 254 LYS A O 1
ATOM 2083 N N . LEU A 1 255 ? 14.233 -6.273 -1.991 1.00 96.19 255 LEU A N 1
ATOM 2084 C CA . LEU A 1 255 ? 14.181 -5.508 -0.739 1.00 96.19 255 LEU A CA 1
ATOM 2085 C C . LEU A 1 255 ? 13.162 -6.068 0.258 1.00 96.19 255 LEU A C 1
ATOM 2087 O O . LEU A 1 255 ? 13.469 -6.182 1.441 1.00 96.19 255 LEU A O 1
ATOM 2091 N N . LEU A 1 256 ? 11.980 -6.475 -0.210 1.00 96.69 256 LEU A N 1
ATOM 2092 C CA . LEU A 1 256 ? 10.957 -7.068 0.649 1.00 96.69 256 LEU A CA 1
ATOM 2093 C C . LEU A 1 256 ? 11.422 -8.369 1.306 1.00 96.69 256 LEU A C 1
ATOM 2095 O O . LEU A 1 256 ? 11.101 -8.609 2.466 1.00 96.69 256 LEU A O 1
ATOM 2099 N N . LYS A 1 257 ? 12.196 -9.196 0.599 1.00 96.19 257 LYS A N 1
ATOM 2100 C CA . LYS A 1 257 ? 12.768 -10.435 1.154 1.00 96.19 257 LYS A CA 1
ATOM 2101 C C . LYS A 1 257 ? 13.875 -10.174 2.178 1.00 96.19 257 LYS A C 1
ATOM 2103 O O . LYS A 1 257 ? 14.079 -10.997 3.064 1.00 96.19 257 LYS A O 1
ATOM 2108 N N . GLU A 1 258 ? 14.589 -9.061 2.044 1.00 95.75 258 GLU A N 1
ATOM 2109 C CA . GLU A 1 258 ? 15.637 -8.629 2.978 1.00 95.75 258 GLU A CA 1
ATOM 2110 C C . GLU A 1 258 ? 15.067 -7.917 4.218 1.00 95.75 258 GLU A C 1
ATOM 2112 O O . GLU A 1 258 ? 15.758 -7.774 5.228 1.00 95.75 258 GLU A O 1
ATOM 2117 N N . GLU A 1 259 ? 13.819 -7.449 4.152 1.00 94.75 259 GLU A N 1
ATOM 2118 C CA . GLU A 1 259 ? 13.197 -6.650 5.199 1.00 94.75 259 GLU A CA 1
ATOM 2119 C C . GLU A 1 259 ? 12.933 -7.453 6.481 1.00 94.75 259 GLU A C 1
ATOM 2121 O O . GLU A 1 259 ? 12.376 -8.550 6.459 1.00 94.75 259 GLU A O 1
ATOM 2126 N N . LYS A 1 260 ? 13.257 -6.860 7.637 1.00 92.75 260 LYS A N 1
ATOM 2127 C CA . LYS A 1 260 ? 13.025 -7.482 8.953 1.00 92.75 260 LYS A CA 1
ATOM 2128 C C . LYS A 1 260 ? 11.531 -7.608 9.277 1.00 92.75 260 LYS A C 1
ATOM 2130 O O . LYS A 1 260 ? 11.108 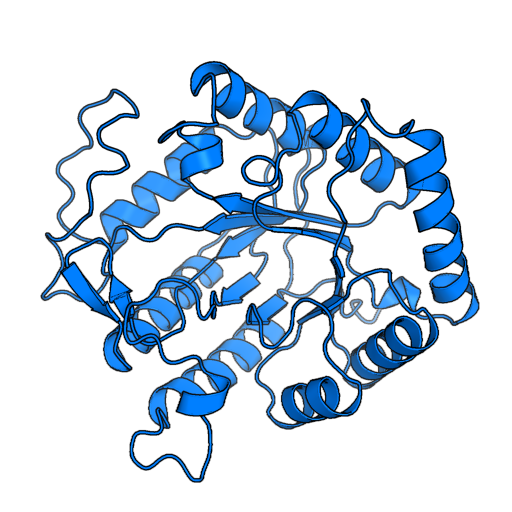-8.593 9.885 1.00 92.75 260 LYS A O 1
ATOM 2135 N N . HIS A 1 261 ? 10.761 -6.594 8.892 1.00 93.75 261 HIS A N 1
ATOM 2136 C CA . HIS A 1 261 ? 9.311 -6.501 9.053 1.00 93.75 261 HIS A CA 1
ATOM 2137 C C . HIS A 1 261 ? 8.670 -6.264 7.678 1.00 93.75 261 HIS A C 1
ATOM 2139 O O . HIS A 1 261 ? 8.372 -5.122 7.333 1.00 93.75 261 HIS A O 1
ATOM 2145 N N . PRO A 1 262 ? 8.530 -7.303 6.835 1.00 95.44 262 PRO A N 1
ATOM 2146 C CA . PRO A 1 262 ? 7.958 -7.140 5.506 1.00 95.44 262 PRO A CA 1
ATOM 2147 C C . PRO A 1 262 ? 6.447 -6.916 5.610 1.00 95.44 262 PRO A C 1
ATOM 2149 O O . PRO A 1 262 ? 5.753 -7.671 6.287 1.00 95.44 262 PRO A O 1
ATOM 2152 N N . GLY A 1 263 ? 5.940 -5.887 4.932 1.00 95.81 263 GLY A N 1
ATOM 2153 C CA . GLY A 1 263 ? 4.510 -5.609 4.801 1.00 95.81 263 GLY A CA 1
ATOM 2154 C C . GLY A 1 263 ? 3.950 -6.051 3.456 1.00 95.81 263 GLY A C 1
ATOM 2155 O O . GLY A 1 263 ? 2.965 -6.790 3.400 1.00 95.81 263 GLY A O 1
ATOM 2156 N N . GLY A 1 264 ? 4.604 -5.647 2.364 1.00 96.69 264 GLY A N 1
ATOM 2157 C CA . GLY A 1 264 ? 4.139 -5.992 1.025 1.00 96.69 264 GLY A CA 1
ATOM 2158 C C . GLY A 1 264 ? 4.691 -5.135 -0.109 1.00 96.69 264 GLY A C 1
ATOM 2159 O O . GLY A 1 264 ? 5.631 -4.359 0.063 1.00 96.69 264 GLY A O 1
ATOM 2160 N N . ILE A 1 265 ? 4.077 -5.285 -1.281 1.00 96.69 265 ILE A N 1
ATOM 2161 C CA . ILE A 1 265 ? 4.281 -4.440 -2.462 1.00 96.69 265 ILE A CA 1
ATOM 2162 C C . ILE A 1 265 ? 2.943 -3.794 -2.814 1.00 96.69 265 ILE A C 1
ATOM 2164 O O . ILE A 1 265 ? 1.923 -4.473 -2.908 1.00 96.69 265 ILE A O 1
ATOM 2168 N N . HIS A 1 266 ? 2.944 -2.488 -3.042 1.00 94.62 266 HIS A N 1
ATOM 2169 C CA . HIS A 1 266 ? 1.789 -1.738 -3.512 1.00 94.62 266 HIS A CA 1
ATOM 2170 C C . HIS A 1 266 ? 2.206 -0.964 -4.767 1.00 94.62 266 HIS A C 1
ATOM 2172 O O . HIS A 1 266 ? 2.867 0.061 -4.701 1.00 94.62 266 HIS A O 1
ATOM 2178 N N . LEU A 1 267 ? 1.892 -1.519 -5.936 1.00 91.44 267 LEU A N 1
ATOM 2179 C CA . LEU A 1 267 ? 2.274 -0.967 -7.229 1.00 91.44 267 LEU A CA 1
ATOM 2180 C C . LEU A 1 267 ? 1.513 0.323 -7.515 1.00 91.44 267 LEU A C 1
ATOM 2182 O O . LEU A 1 267 ? 0.285 0.317 -7.585 1.00 91.44 267 LEU A O 1
ATOM 2186 N N . TYR A 1 268 ? 2.241 1.402 -7.765 1.00 85.75 268 TYR A N 1
ATOM 2187 C CA . TYR A 1 268 ? 1.668 2.664 -8.186 1.00 85.75 268 TYR A CA 1
ATOM 2188 C C . TYR A 1 268 ? 1.352 2.647 -9.680 1.00 85.75 268 TYR A C 1
ATOM 2190 O O . TYR A 1 268 ? 2.218 2.829 -10.543 1.00 85.75 268 TYR A O 1
ATOM 2198 N N . ASN A 1 269 ? 0.077 2.459 -9.991 1.00 82.00 269 ASN A N 1
ATOM 2199 C CA . ASN A 1 269 ? -0.468 2.581 -11.331 1.00 82.00 269 ASN A CA 1
ATOM 2200 C C . ASN A 1 269 ? -1.503 3.705 -11.311 1.00 82.00 269 ASN A C 1
ATOM 2202 O O . ASN A 1 269 ? -2.636 3.499 -10.920 1.00 82.00 269 ASN A O 1
ATOM 2206 N N . TRP A 1 270 ? -1.133 4.921 -11.697 1.00 71.19 270 TRP A N 1
ATOM 2207 C CA . TRP A 1 270 ? -2.096 6.021 -11.804 1.00 71.19 270 TRP A CA 1
ATOM 2208 C C . TRP A 1 270 ? -1.995 6.672 -13.201 1.00 71.19 270 TRP A C 1
ATOM 2210 O O . TRP A 1 27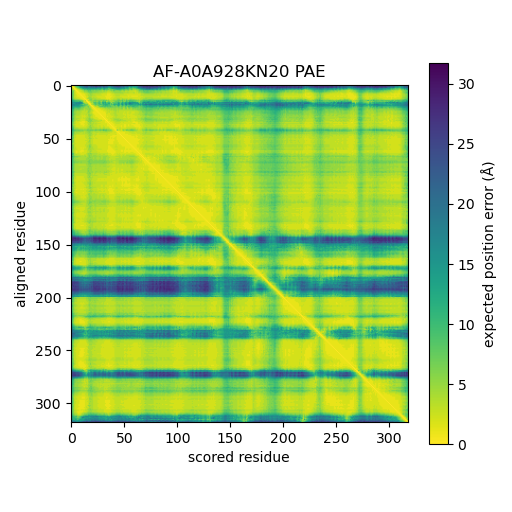0 ? -0.916 6.747 -13.779 1.00 71.19 270 TRP A O 1
ATOM 2220 N N . LYS A 1 271 ? -3.091 7.187 -13.768 1.00 61.06 271 LYS A N 1
ATOM 2221 C CA . LYS A 1 271 ? -3.112 7.942 -15.039 1.00 61.06 271 LYS A CA 1
ATOM 2222 C C . LYS A 1 271 ? -3.298 9.450 -14.791 1.00 61.06 271 LYS A C 1
ATOM 2224 O O . LYS A 1 271 ? -4.350 10.011 -15.069 1.00 61.06 271 LYS A O 1
ATOM 2229 N N . THR A 1 272 ? -2.320 10.121 -14.189 1.00 51.56 272 THR A N 1
ATOM 2230 C CA . THR A 1 272 ? -2.333 11.579 -13.963 1.00 51.56 272 THR A CA 1
ATOM 2231 C C . THR A 1 272 ? -1.195 12.172 -14.735 1.00 51.56 272 THR A C 1
ATOM 2233 O O . THR A 1 272 ? -0.190 11.503 -14.982 1.00 51.56 272 THR A O 1
ATOM 2236 N N . TRP A 1 273 ? -1.395 13.454 -15.030 1.00 48.19 273 TRP A N 1
ATOM 2237 C CA . TRP A 1 273 ? -0.518 14.354 -15.753 1.00 48.19 273 TRP A CA 1
ATOM 2238 C C . TRP A 1 273 ? -0.668 14.161 -17.263 1.00 48.19 273 TRP A C 1
ATOM 2240 O O . TRP A 1 273 ? -0.617 13.040 -17.751 1.00 48.19 273 TRP A O 1
ATOM 2250 N N . ASN A 1 274 ? -0.881 15.265 -17.988 1.00 48.69 274 ASN A N 1
ATOM 2251 C CA . ASN A 1 274 ? -1.100 15.365 -19.445 1.00 48.69 274 ASN A CA 1
ATOM 2252 C C . ASN A 1 274 ? 0.076 14.846 -20.311 1.00 48.69 274 ASN A C 1
ATOM 2254 O O . ASN A 1 274 ? 0.211 15.215 -21.475 1.00 48.69 274 ASN A O 1
ATOM 2258 N N . TYR A 1 275 ? 0.950 14.027 -19.737 1.00 52.81 275 TYR A N 1
ATOM 2259 C CA . TYR A 1 275 ? 1.972 13.255 -20.419 1.00 52.81 275 TYR A CA 1
ATOM 2260 C C . TYR A 1 275 ? 1.338 11.951 -20.922 1.00 52.81 275 TYR A C 1
ATOM 2262 O O . TYR A 1 275 ? 0.306 11.525 -20.407 1.00 52.81 275 TYR A O 1
ATOM 2270 N N . ASN A 1 276 ? 1.915 11.340 -21.956 1.00 63.78 276 ASN A N 1
ATOM 2271 C CA . ASN A 1 276 ? 1.410 10.140 -22.641 1.00 63.78 276 ASN A CA 1
ATOM 2272 C C . ASN A 1 276 ? 1.438 8.874 -21.748 1.00 63.78 276 ASN A C 1
ATOM 2274 O O . ASN A 1 276 ? 2.135 7.902 -22.050 1.00 63.78 276 ASN A O 1
ATOM 2278 N N . ASN A 1 277 ? 0.699 8.903 -20.638 1.00 74.75 277 ASN A N 1
ATOM 2279 C CA . ASN A 1 277 ? 0.701 7.894 -19.592 1.00 74.75 277 ASN A CA 1
ATOM 2280 C C . ASN A 1 277 ? -0.280 6.784 -19.925 1.00 74.75 277 ASN A C 1
ATOM 2282 O O . ASN A 1 277 ? -1.464 7.038 -20.166 1.00 74.75 277 ASN A O 1
ATOM 2286 N N . ILE A 1 278 ? 0.219 5.551 -19.902 1.00 79.75 278 ILE A N 1
ATOM 2287 C CA . ILE A 1 278 ? -0.571 4.356 -20.184 1.00 79.75 278 ILE A CA 1
ATOM 2288 C C . ILE A 1 278 ? -0.586 3.502 -18.918 1.00 79.75 278 ILE A C 1
ATOM 2290 O O . ILE A 1 278 ? 0.465 3.119 -18.400 1.00 79.75 278 ILE A O 1
ATOM 2294 N N . SER A 1 279 ? -1.786 3.273 -18.396 1.00 82.06 279 SER A N 1
ATOM 2295 C CA . SER A 1 279 ? -2.045 2.462 -17.211 1.00 82.06 279 SER A CA 1
ATOM 2296 C C . SER A 1 279 ? -2.067 0.968 -17.542 1.00 82.06 279 SER A C 1
ATOM 2298 O O . SER A 1 279 ? -2.186 0.564 -18.702 1.00 82.06 279 SER A O 1
ATOM 2300 N N . LEU A 1 280 ? -1.939 0.134 -16.511 1.00 84.56 280 LEU A N 1
ATOM 2301 C CA . LEU A 1 280 ? -1.819 -1.317 -16.667 1.00 84.56 280 LEU A CA 1
ATOM 2302 C C . LEU A 1 280 ? -3.064 -1.996 -17.236 1.00 84.56 280 LEU A C 1
ATOM 2304 O O . LEU A 1 280 ? -2.933 -3.020 -17.892 1.00 84.56 280 LEU A O 1
ATOM 2308 N N . ASP A 1 281 ? -4.259 -1.443 -17.036 1.00 81.12 281 ASP A N 1
ATOM 2309 C CA . ASP A 1 281 ? -5.486 -1.957 -17.655 1.00 81.12 281 ASP A CA 1
ATOM 2310 C C . ASP A 1 281 ? -5.389 -1.967 -19.188 1.00 81.12 281 ASP A C 1
ATOM 2312 O O . ASP A 1 281 ? -5.786 -2.949 -19.808 1.00 81.12 281 ASP A O 1
ATOM 2316 N N . VAL A 1 282 ? -4.786 -0.929 -19.777 1.00 83.88 282 VAL A N 1
ATOM 2317 C CA . VAL A 1 282 ? -4.521 -0.845 -21.221 1.00 83.88 282 VAL A CA 1
ATOM 2318 C C . VAL A 1 282 ? -3.306 -1.689 -21.602 1.00 83.88 282 VAL A C 1
ATOM 2320 O O . VAL A 1 282 ? -3.339 -2.421 -22.588 1.00 83.88 282 VAL A O 1
ATOM 2323 N N . LEU A 1 283 ? -2.219 -1.619 -20.826 1.00 86.00 283 LEU A N 1
ATOM 2324 C CA . LEU A 1 283 ? -0.983 -2.358 -21.123 1.00 86.00 283 LEU A CA 1
ATOM 2325 C C . LEU A 1 283 ? -1.131 -3.874 -20.967 1.00 86.00 283 LEU A C 1
ATOM 2327 O O . LEU A 1 283 ? -0.282 -4.600 -21.470 1.00 86.00 283 LEU A O 1
ATOM 2331 N N . PHE A 1 284 ? -2.181 -4.353 -20.299 1.00 87.50 284 PHE A N 1
ATOM 2332 C CA . PHE A 1 284 ? -2.504 -5.775 -20.147 1.00 87.50 284 PHE A CA 1
ATOM 2333 C C . PHE A 1 284 ? -3.686 -6.230 -21.004 1.00 87.50 284 PHE A C 1
ATOM 2335 O O . PHE A 1 284 ? -3.977 -7.433 -21.039 1.00 87.50 284 PHE A O 1
ATOM 2342 N N . ASP A 1 285 ? -4.345 -5.310 -21.711 1.00 85.56 285 ASP A N 1
ATOM 2343 C CA . ASP A 1 285 ? -5.420 -5.648 -22.636 1.00 85.56 285 ASP A CA 1
ATOM 2344 C C . ASP A 1 285 ? -4.897 -6.581 -23.737 1.00 85.56 285 ASP A C 1
ATOM 2346 O O . ASP A 1 285 ? -3.843 -6.349 -24.326 1.00 85.56 285 ASP A O 1
ATOM 2350 N N . ARG A 1 286 ? -5.631 -7.665 -24.001 1.00 88.00 286 ARG A N 1
ATOM 2351 C CA . ARG A 1 286 ? -5.273 -8.654 -25.026 1.00 88.00 286 ARG A CA 1
ATOM 2352 C C . ARG A 1 286 ? -5.380 -8.089 -26.436 1.00 88.00 286 ARG A C 1
ATOM 2354 O O . ARG A 1 286 ? -4.687 -8.592 -27.315 1.00 88.00 286 ARG A O 1
ATOM 2361 N N . ASP A 1 287 ? -6.208 -7.067 -26.616 1.00 90.25 287 ASP A N 1
ATOM 2362 C CA . ASP A 1 287 ? -6.404 -6.410 -27.904 1.00 90.25 287 ASP A CA 1
ATOM 2363 C C . ASP A 1 287 ? -5.385 -5.276 -28.132 1.00 90.25 287 ASP A C 1
ATOM 2365 O O . ASP A 1 287 ? -5.341 -4.687 -29.211 1.00 90.25 287 ASP A O 1
ATOM 2369 N N . ASN A 1 288 ? -4.529 -4.981 -27.142 1.00 88.31 288 ASN A N 1
ATOM 2370 C CA . ASN A 1 288 ? -3.446 -4.014 -27.281 1.00 88.31 288 ASN A CA 1
ATOM 2371 C C . ASN A 1 288 ? -2.231 -4.656 -27.991 1.00 88.31 288 ASN A C 1
ATOM 2373 O O . ASN A 1 288 ? -1.622 -5.575 -27.436 1.00 88.31 288 ASN A O 1
ATOM 2377 N N . PRO A 1 289 ? -1.817 -4.175 -29.181 1.00 88.56 289 PRO A N 1
ATOM 2378 C CA . PRO A 1 289 ? -0.639 -4.703 -29.873 1.00 88.56 289 PRO A CA 1
ATOM 2379 C C . PRO A 1 289 ? 0.676 -4.441 -29.119 1.00 88.56 289 PRO A C 1
ATOM 2381 O O . PRO A 1 289 ? 1.621 -5.210 -29.273 1.00 88.56 289 PRO A O 1
ATOM 2384 N N . ASP A 1 290 ? 0.718 -3.413 -28.265 1.00 88.94 290 ASP A N 1
ATOM 2385 C CA . ASP A 1 290 ? 1.880 -3.021 -27.456 1.00 88.94 290 ASP A CA 1
ATOM 2386 C C . ASP A 1 290 ? 1.794 -3.558 -26.013 1.00 88.94 290 ASP A C 1
ATOM 2388 O O . ASP A 1 290 ? 2.358 -2.984 -25.075 1.00 88.94 290 ASP A O 1
ATOM 2392 N N . ARG A 1 291 ? 1.041 -4.647 -25.804 1.00 91.62 291 ARG A N 1
ATOM 2393 C CA . ARG A 1 291 ? 0.810 -5.246 -24.484 1.00 91.62 291 ARG A CA 1
ATOM 2394 C C . ARG A 1 291 ? 2.117 -5.672 -23.811 1.00 91.62 291 ARG A C 1
ATOM 2396 O O . ARG A 1 291 ? 2.945 -6.374 -24.391 1.00 91.62 291 ARG A O 1
ATOM 2403 N N . TRP A 1 292 ? 2.243 -5.355 -22.527 1.00 93.25 292 TRP A N 1
ATOM 2404 C CA . TRP A 1 292 ? 3.382 -5.718 -21.682 1.00 93.25 292 TRP A CA 1
ATOM 2405 C C . TRP A 1 292 ? 3.225 -7.123 -21.095 1.00 93.25 292 TRP A C 1
ATOM 2407 O O . TRP A 1 292 ? 2.922 -7.317 -19.914 1.00 93.25 292 TRP A O 1
ATOM 2417 N N . VAL A 1 293 ? 3.390 -8.132 -21.953 1.00 94.31 293 VAL A N 1
ATOM 2418 C CA . VAL A 1 293 ? 3.209 -9.543 -21.581 1.00 94.31 293 VAL A CA 1
ATOM 2419 C C . VAL A 1 293 ? 4.216 -9.990 -20.525 1.00 94.31 293 VAL A C 1
ATOM 2421 O O . VAL A 1 293 ? 3.848 -10.728 -19.611 1.00 94.31 293 VAL A O 1
ATOM 2424 N N . ARG A 1 294 ? 5.478 -9.554 -20.625 1.00 96.19 294 ARG A N 1
ATOM 2425 C CA . ARG A 1 294 ? 6.521 -9.971 -19.678 1.00 96.19 294 ARG A CA 1
ATOM 2426 C C . ARG A 1 294 ? 6.256 -9.365 -18.311 1.00 96.19 294 ARG A C 1
ATOM 2428 O O . ARG A 1 294 ? 6.387 -10.065 -17.309 1.00 96.19 294 ARG A O 1
ATOM 2435 N N . TYR A 1 295 ? 5.837 -8.100 -18.269 1.00 94.94 295 TYR A N 1
ATOM 2436 C CA . TYR A 1 295 ? 5.525 -7.453 -17.001 1.00 94.94 295 TYR A CA 1
ATOM 2437 C C . TYR A 1 295 ? 4.285 -8.045 -16.329 1.00 94.94 295 TYR A C 1
ATOM 2439 O O . TYR A 1 295 ? 4.302 -8.259 -15.119 1.00 94.94 295 TYR A O 1
ATOM 2447 N N . GLU A 1 296 ? 3.243 -8.398 -17.089 1.00 93.88 296 GLU A N 1
ATOM 2448 C CA . GLU A 1 296 ? 2.075 -9.080 -16.518 1.00 93.88 296 GLU A CA 1
ATOM 2449 C C . GLU A 1 296 ? 2.459 -10.410 -15.846 1.00 93.88 296 GLU A C 1
ATOM 2451 O O . GLU A 1 296 ? 2.024 -10.698 -14.728 1.00 93.88 296 GLU A O 1
ATOM 2456 N N . GLU A 1 297 ? 3.303 -11.218 -16.494 1.00 95.69 297 GLU A N 1
ATOM 2457 C CA . GLU A 1 297 ? 3.783 -12.478 -15.915 1.00 95.69 297 GLU A CA 1
ATOM 2458 C C . GLU A 1 297 ? 4.707 -12.248 -14.708 1.00 95.69 297 GLU A C 1
ATOM 2460 O O . GLU A 1 297 ? 4.614 -12.973 -13.712 1.00 95.69 297 GLU A O 1
ATOM 2465 N N . ALA A 1 298 ? 5.540 -11.201 -14.740 1.00 96.56 298 ALA A N 1
ATOM 2466 C CA . ALA A 1 298 ? 6.358 -10.795 -13.600 1.00 96.56 298 ALA A CA 1
ATOM 2467 C C . ALA A 1 298 ? 5.495 -10.399 -12.388 1.00 96.56 298 ALA A C 1
ATOM 2469 O O . ALA A 1 298 ? 5.782 -10.836 -11.273 1.00 96.56 298 ALA A O 1
ATOM 2470 N N . ILE A 1 299 ? 4.398 -9.657 -12.595 1.00 95.50 299 ILE A N 1
ATOM 2471 C CA . ILE A 1 299 ? 3.434 -9.305 -11.539 1.00 95.50 299 ILE A CA 1
ATOM 2472 C C . ILE A 1 299 ? 2.790 -10.554 -10.942 1.00 95.50 299 ILE A C 1
ATOM 2474 O O . ILE A 1 299 ? 2.786 -10.701 -9.722 1.00 95.50 299 ILE A O 1
ATOM 2478 N N . LYS A 1 300 ? 2.281 -11.481 -11.765 1.00 95.50 300 LYS A N 1
ATOM 2479 C CA . LYS A 1 300 ? 1.661 -12.723 -11.260 1.00 95.50 300 LYS A CA 1
ATOM 2480 C C . LYS A 1 300 ? 2.643 -13.539 -10.427 1.00 95.50 300 LYS A C 1
ATOM 2482 O O . LYS A 1 300 ? 2.291 -14.050 -9.361 1.00 95.50 300 LYS A O 1
ATOM 2487 N N . LYS A 1 301 ? 3.888 -13.650 -10.899 1.00 96.69 301 LYS A N 1
ATOM 2488 C CA . LYS A 1 301 ? 4.961 -14.337 -10.178 1.00 96.69 301 LYS A CA 1
ATOM 2489 C C . LYS A 1 301 ? 5.252 -13.646 -8.844 1.00 96.69 301 LYS A C 1
ATOM 2491 O O . LYS A 1 301 ? 5.232 -14.315 -7.812 1.00 96.69 301 LYS A O 1
ATOM 2496 N N . ALA A 1 302 ? 5.448 -12.328 -8.849 1.00 97.25 302 ALA A N 1
ATOM 2497 C CA . ALA A 1 302 ? 5.709 -11.552 -7.641 1.00 97.25 302 ALA A CA 1
ATOM 2498 C C . ALA A 1 302 ? 4.546 -11.639 -6.641 1.00 97.25 302 ALA A C 1
ATOM 2500 O O . ALA A 1 302 ? 4.783 -11.896 -5.464 1.00 97.25 302 ALA A O 1
ATOM 2501 N N . CYS A 1 303 ? 3.295 -11.533 -7.098 1.00 96.19 303 CYS A N 1
ATOM 2502 C CA . CYS A 1 303 ? 2.111 -11.702 -6.257 1.00 96.19 303 CYS A CA 1
ATOM 2503 C C . CYS A 1 303 ? 2.087 -13.087 -5.596 1.00 96.19 303 CYS A C 1
ATOM 2505 O O . CYS A 1 303 ? 1.866 -13.189 -4.390 1.00 96.19 303 CYS A O 1
ATOM 2507 N N . LYS A 1 304 ? 2.369 -14.161 -6.347 1.00 95.69 304 LYS A N 1
ATOM 2508 C CA . LYS A 1 304 ? 2.442 -15.522 -5.794 1.00 95.69 304 LYS A CA 1
ATOM 2509 C C . LYS A 1 304 ? 3.546 -15.664 -4.745 1.00 95.69 304 LYS A C 1
ATOM 2511 O O . LYS A 1 304 ? 3.316 -16.313 -3.727 1.00 95.69 304 LYS A O 1
ATOM 2516 N N . GLU A 1 305 ? 4.718 -15.079 -4.985 1.00 96.44 305 GLU A N 1
ATOM 2517 C CA . GLU A 1 305 ? 5.833 -15.094 -4.032 1.00 96.44 305 GLU A CA 1
ATOM 2518 C C . GLU A 1 305 ? 5.493 -14.317 -2.755 1.00 96.44 305 GLU A C 1
ATOM 2520 O O . GLU A 1 305 ? 5.623 -14.857 -1.658 1.00 96.44 305 GLU A O 1
ATOM 2525 N N . VAL A 1 306 ? 4.982 -13.089 -2.884 1.00 96.50 306 VAL A N 1
ATOM 2526 C CA . VAL A 1 306 ? 4.582 -12.249 -1.743 1.00 96.50 306 VAL A CA 1
ATOM 2527 C C . VAL A 1 306 ? 3.466 -12.904 -0.933 1.00 96.50 306 VAL A C 1
ATOM 2529 O O . VAL A 1 306 ? 3.506 -12.877 0.294 1.00 96.50 306 VAL A O 1
ATOM 2532 N N . ASN A 1 307 ? 2.524 -13.583 -1.589 1.00 93.00 307 ASN A N 1
ATOM 2533 C CA . ASN A 1 307 ? 1.434 -14.293 -0.921 1.00 93.00 307 ASN A CA 1
ATOM 2534 C C . ASN A 1 307 ? 1.901 -15.446 -0.009 1.00 93.00 307 ASN A C 1
ATOM 2536 O O . ASN A 1 307 ? 1.167 -15.878 0.877 1.00 93.00 307 ASN A O 1
ATOM 2540 N N . GLN A 1 308 ? 3.116 -15.958 -0.219 1.00 93.38 308 GLN A N 1
ATOM 2541 C CA . GLN A 1 308 ? 3.719 -16.997 0.620 1.00 93.38 308 GLN A CA 1
ATOM 2542 C C . GLN A 1 308 ? 4.519 -16.417 1.795 1.00 93.38 308 GLN A C 1
ATOM 2544 O O . GLN A 1 308 ? 4.898 -17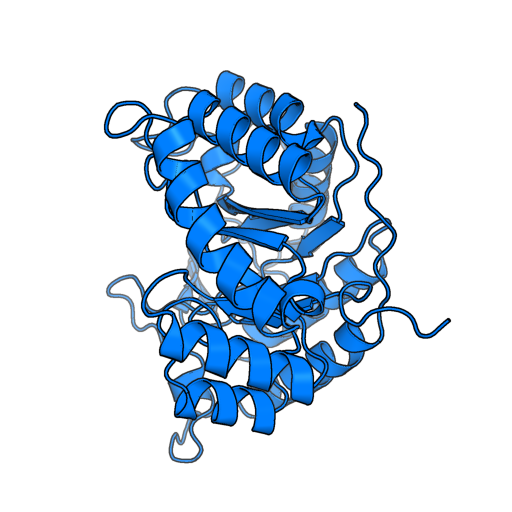.157 2.706 1.00 93.38 308 GLN A O 1
ATOM 2549 N N . MET A 1 309 ? 4.778 -15.107 1.793 1.00 94.44 309 MET A N 1
ATOM 2550 C CA . MET A 1 309 ? 5.514 -14.428 2.852 1.00 94.44 309 MET A CA 1
ATOM 2551 C C . MET A 1 309 ? 4.601 -14.154 4.046 1.00 94.44 309 MET A C 1
ATOM 2553 O O . MET A 1 309 ? 3.464 -13.701 3.903 1.00 94.44 309 MET A O 1
ATOM 2557 N N . LYS A 1 310 ? 5.117 -14.413 5.246 1.00 91.06 310 LYS A N 1
ATOM 2558 C CA . LYS A 1 310 ? 4.431 -14.092 6.498 1.00 91.06 310 LYS A CA 1
ATOM 2559 C C . LYS A 1 310 ? 4.816 -12.697 6.958 1.00 91.06 310 LYS A C 1
ATOM 2561 O O . LYS A 1 310 ? 5.978 -12.313 6.839 1.00 91.06 310 LYS A O 1
ATOM 2566 N N . LEU A 1 311 ? 3.862 -11.995 7.558 1.00 89.06 311 LEU A N 1
ATOM 2567 C CA . LEU A 1 311 ? 4.174 -10.799 8.324 1.00 89.06 311 LEU A CA 1
ATOM 2568 C C . LEU A 1 311 ? 5.015 -11.195 9.535 1.00 89.06 311 LEU A C 1
ATOM 2570 O O . LEU A 1 311 ? 4.750 -12.200 10.201 1.00 89.06 311 LEU A O 1
ATOM 2574 N N . ASN A 1 312 ? 6.006 -10.370 9.841 1.00 81.38 312 ASN A N 1
ATOM 2575 C CA . ASN A 1 312 ? 6.665 -10.399 11.134 1.00 81.38 312 ASN A CA 1
ATOM 2576 C C . ASN A 1 312 ? 6.072 -9.257 11.964 1.00 81.38 312 ASN A C 1
ATOM 2578 O O . ASN A 1 312 ? 6.393 -8.108 11.653 1.00 81.38 312 ASN A O 1
ATOM 2582 N N . PRO A 1 313 ? 5.207 -9.539 12.960 1.00 67.25 313 PRO A N 1
ATOM 2583 C CA . PRO A 1 313 ? 4.408 -8.520 13.631 1.00 67.25 313 PRO A CA 1
ATOM 2584 C C . PRO A 1 313 ? 5.226 -7.283 14.005 1.00 67.25 313 PRO A C 1
ATOM 2586 O O . PRO A 1 313 ? 6.298 -7.398 14.610 1.00 67.25 313 PRO A O 1
ATOM 2589 N N . ALA A 1 314 ? 4.713 -6.114 13.618 1.00 68.56 314 ALA A N 1
ATOM 2590 C CA . ALA A 1 314 ? 5.333 -4.829 13.897 1.00 68.56 314 ALA A CA 1
ATOM 2591 C C . ALA A 1 314 ? 5.607 -4.675 15.400 1.00 68.56 314 ALA A C 1
ATOM 2593 O O . ALA A 1 314 ? 4.790 -5.059 16.244 1.00 68.56 314 ALA A O 1
ATOM 2594 N N . LYS A 1 315 ? 6.759 -4.094 15.744 1.00 67.00 315 LYS A N 1
ATOM 2595 C CA . LYS A 1 315 ? 7.097 -3.782 17.138 1.00 67.00 315 LYS A CA 1
ATOM 2596 C C . LYS A 1 315 ? 6.787 -2.322 17.412 1.00 67.00 315 LYS A C 1
ATOM 2598 O O . LYS A 1 315 ? 7.595 -1.434 17.141 1.00 67.00 315 LYS A O 1
ATOM 2603 N N . MET A 1 316 ? 5.613 -2.089 17.980 1.00 66.94 316 MET A N 1
ATOM 2604 C CA . MET A 1 316 ? 5.191 -0.759 18.400 1.00 66.94 316 MET A CA 1
ATOM 2605 C C . MET A 1 316 ? 5.799 -0.446 19.770 1.00 66.94 316 MET A C 1
ATOM 2607 O O . MET A 1 316 ? 5.629 -1.213 20.720 1.00 66.94 316 MET A O 1
ATOM 2611 N N . LYS A 1 317 ? 6.531 0.667 19.881 1.00 58.22 317 LYS A N 1
ATOM 2612 C CA . LYS A 1 317 ? 6.978 1.200 21.174 1.00 58.22 317 LYS A CA 1
ATOM 2613 C C . LYS A 1 317 ? 5.907 2.159 21.685 1.00 58.22 317 LYS A C 1
ATOM 2615 O O . LYS A 1 317 ? 5.864 3.309 21.246 1.00 58.22 317 LYS A O 1
ATOM 2620 N N . LEU A 1 318 ? 5.030 1.659 22.555 1.00 51.62 318 LEU A N 1
ATOM 2621 C CA . LEU A 1 318 ? 4.041 2.483 23.258 1.00 51.62 318 LEU A CA 1
ATOM 2622 C C . LEU A 1 318 ? 4.739 3.498 24.169 1.00 51.62 318 LEU A C 1
ATOM 2624 O O . LEU A 1 318 ? 5.649 3.080 24.919 1.00 51.62 318 LEU A O 1
#

Nearest PDB structures (foldseek):
  3bof-assembly1_B  TM=5.174E-01  e=1.278E-04  Thermotoga maritima
  3rmj-assembly1_B  TM=4.697E-01  e=4.259E-03  Neisseria meningitidis serogroup B
  2cc0-assembly1_B  TM=5.438E-01  e=6.555E-02  Streptomyces lividans
  6day-assembly2_D  TM=4.762E-01  e=9.364E-02  Xanthomonas albilineans GPE PC73
  6q62-assembly1_B  TM=4.207E-01  e=4.589E-02  Xanthomonas albilineans